Protein AF-A0A2V8YNK8-F1 (afdb_monomer)

Nearest PDB structures (foldseek):
  8vj2-assembly1_C  TM=4.172E-01  e=3.682E+00  Onchocerca volvulus
  3ecq-assembly1_A  TM=2.789E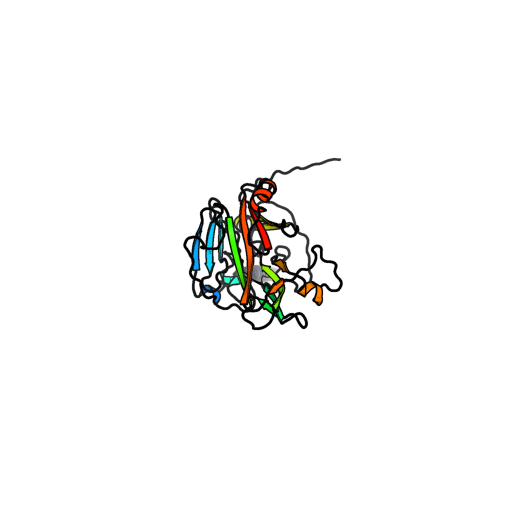-01  e=1.783E+00  Streptococcus pneumoniae R6

Mean predicted aligned error: 12.77 Å

Radius of gyration: 25.74 Å; Cα contacts (8 Å, |Δi|>4): 549; chains: 1; bounding box: 95×58×54 Å

Secondary structure (DSSP, 8-state):
--HHHHHHHHHHHHHHHHHHHHHHHHHHHHHHHHSPPPPPPPGGGTT-EEEEE-SSEEEEEETTT--EEEEEETTSTT--SS-GGGTTTT-STT---TT--EEEEEETTSS--EEEESSSS--PPPPPPPPTT-SSS---TTEEEEEEEEE--SSS-EEEEEEEEEE--S---TT--HHHHHHH-EEEEEE--GGG-EEEEEES-S--PPPP----S-----SPPBTTB---EEEEEE-HHHHHTTTTT---SSPP--EEE-TT-EEEEEEEEEEES-GGGHHHHHHHHHS--S-S-EEEEEEE-------------

Structure (mmCIF, N/CA/C/O backbone):
data_AF-A0A2V8YNK8-F1
#
_entry.id   AF-A0A2V8YNK8-F1
#
loop_
_atom_site.group_PDB
_atom_site.id
_atom_site.type_symbol
_atom_site.label_atom_id
_atom_site.label_alt_id
_atom_site.label_comp_id
_atom_site.label_asym_id
_atom_site.label_entity_id
_atom_site.label_seq_id
_atom_site.pdbx_PDB_ins_code
_atom_site.Cartn_x
_atom_site.Cartn_y
_atom_site.Cartn_z
_atom_site.occupancy
_atom_site.B_iso_or_equiv
_atom_site.auth_seq_id
_atom_site.auth_comp_id
_atom_site.auth_asym_id
_atom_site.auth_atom_id
_atom_site.pdbx_PDB_model_num
ATOM 1 N N . MET A 1 1 ? 73.386 31.115 -24.356 1.00 51.91 1 MET A N 1
ATOM 2 C CA . MET A 1 1 ? 71.945 31.376 -24.132 1.00 51.91 1 MET A CA 1
ATOM 3 C C . MET A 1 1 ? 71.096 30.155 -24.523 1.00 51.91 1 MET A C 1
ATOM 5 O O . MET A 1 1 ? 70.094 30.298 -25.204 1.00 51.91 1 MET A O 1
ATOM 9 N N . SER A 1 2 ? 71.493 28.940 -24.108 1.00 53.75 2 SER A N 1
ATOM 10 C CA . SER A 1 2 ? 70.904 27.687 -24.641 1.00 53.75 2 SER A CA 1
ATOM 11 C C . SER A 1 2 ? 70.595 26.634 -23.567 1.00 53.75 2 SER A C 1
ATOM 13 O O . SER A 1 2 ? 69.918 25.650 -23.844 1.00 53.75 2 SER A O 1
ATOM 15 N N . TYR A 1 3 ? 71.040 26.844 -22.322 1.00 46.75 3 TYR A N 1
ATOM 16 C CA . TYR A 1 3 ? 70.786 25.926 -21.205 1.00 46.75 3 TYR A CA 1
ATOM 17 C C . TYR A 1 3 ? 69.454 26.217 -20.493 1.00 46.75 3 TYR A C 1
ATOM 19 O O . TYR A 1 3 ? 68.764 25.298 -20.069 1.00 46.75 3 TYR A O 1
ATOM 27 N N . THR A 1 4 ? 69.043 27.487 -20.432 1.00 50.69 4 THR A N 1
ATOM 28 C CA . THR A 1 4 ? 67.848 27.956 -19.708 1.00 50.69 4 THR A CA 1
ATOM 29 C C . THR A 1 4 ? 66.522 27.626 -20.405 1.00 50.69 4 THR A C 1
ATOM 31 O O . THR A 1 4 ? 65.507 27.466 -19.728 1.00 50.69 4 THR A O 1
ATOM 34 N N . LEU A 1 5 ? 66.505 27.480 -21.739 1.00 49.25 5 LEU A N 1
ATOM 35 C CA . LEU A 1 5 ? 65.299 27.061 -22.470 1.00 49.25 5 LEU A CA 1
ATOM 36 C C . LEU A 1 5 ? 64.975 25.576 -22.239 1.00 49.25 5 LEU A C 1
ATOM 38 O O . LEU A 1 5 ? 63.817 25.231 -22.027 1.00 49.25 5 LEU A O 1
ATOM 42 N N . ARG A 1 6 ? 65.990 24.701 -22.213 1.00 50.06 6 ARG A N 1
ATOM 43 C CA . ARG A 1 6 ? 65.807 23.239 -22.141 1.00 50.06 6 ARG A CA 1
ATOM 44 C C . ARG A 1 6 ? 65.243 22.772 -20.794 1.00 50.06 6 ARG A C 1
ATOM 46 O O . ARG A 1 6 ? 64.501 21.793 -20.742 1.00 50.06 6 ARG A O 1
ATOM 53 N N . THR A 1 7 ? 65.558 23.478 -19.709 1.00 51.22 7 THR A N 1
ATOM 54 C CA . THR A 1 7 ? 64.998 23.223 -18.373 1.00 51.22 7 THR A CA 1
ATOM 55 C C . THR A 1 7 ? 63.543 23.670 -18.281 1.00 51.22 7 THR A C 1
ATOM 57 O O . THR A 1 7 ? 62.716 22.909 -17.788 1.00 51.22 7 THR A O 1
ATOM 60 N N . ARG A 1 8 ? 63.189 24.846 -18.822 1.00 52.44 8 ARG A N 1
ATOM 61 C CA . ARG A 1 8 ? 61.797 25.333 -18.834 1.00 52.44 8 ARG A CA 1
ATOM 62 C C . ARG A 1 8 ? 60.862 24.399 -19.605 1.00 52.44 8 ARG A C 1
ATOM 64 O O . ARG A 1 8 ? 59.784 24.097 -19.107 1.00 52.44 8 ARG A O 1
ATOM 71 N N . THR A 1 9 ? 61.287 23.860 -20.749 1.00 53.78 9 THR A N 1
ATOM 72 C CA . THR A 1 9 ? 60.478 22.897 -21.520 1.00 53.78 9 THR A CA 1
ATOM 73 C C . THR A 1 9 ? 60.240 21.588 -20.759 1.00 53.78 9 THR A C 1
ATOM 75 O O . THR A 1 9 ? 59.153 21.024 -20.840 1.00 53.78 9 THR A O 1
ATOM 78 N N . ARG A 1 10 ? 61.218 21.120 -19.968 1.00 56.00 10 ARG A N 1
ATOM 79 C CA . ARG A 1 10 ? 61.077 19.914 -19.130 1.00 56.00 10 ARG A CA 1
ATOM 80 C C . ARG A 1 10 ? 60.106 20.115 -17.967 1.00 56.00 10 ARG A C 1
ATOM 82 O O . ARG A 1 10 ? 59.300 19.227 -17.712 1.00 56.00 10 ARG A O 1
ATOM 89 N N . TYR A 1 11 ? 60.136 21.273 -17.306 1.00 55.16 11 TYR A N 1
ATOM 90 C CA . TYR A 1 11 ? 59.188 21.588 -16.231 1.00 55.16 11 TYR A CA 1
ATOM 91 C C . TYR A 1 11 ? 57.762 21.798 -16.751 1.00 55.16 11 TYR A C 1
ATOM 93 O O . TYR A 1 11 ? 56.818 21.343 -16.114 1.00 55.16 11 TYR A O 1
ATOM 101 N N . VAL A 1 12 ? 57.597 22.407 -17.931 1.00 61.28 12 VAL A N 1
ATOM 102 C CA . VAL A 1 12 ? 56.282 22.538 -18.581 1.00 61.28 12 VAL A CA 1
ATOM 103 C C . VAL A 1 12 ? 55.742 21.170 -19.012 1.00 61.28 12 VAL A C 1
ATOM 105 O O . VAL A 1 12 ? 54.582 20.872 -18.752 1.00 61.28 12 VAL A O 1
ATOM 108 N N . ALA A 1 13 ? 56.575 20.297 -19.591 1.00 60.22 13 ALA A N 1
ATOM 109 C CA . ALA A 1 13 ? 56.160 18.941 -19.957 1.00 60.22 13 ALA A CA 1
ATOM 110 C C . ALA A 1 13 ? 55.768 18.094 -18.730 1.00 60.22 13 ALA A C 1
ATOM 112 O O . ALA A 1 13 ? 54.737 17.426 -18.753 1.00 60.22 13 ALA A O 1
ATOM 113 N N . LEU A 1 14 ? 56.535 18.166 -17.636 1.00 59.16 14 LEU A N 1
ATOM 114 C CA . LEU A 1 14 ? 56.205 17.496 -16.371 1.00 59.16 14 LEU A CA 1
ATOM 115 C C . LEU A 1 14 ? 54.917 18.045 -15.738 1.00 59.16 14 LEU A C 1
ATOM 117 O O . LEU A 1 14 ? 54.111 17.262 -15.242 1.00 59.16 14 LEU A O 1
ATOM 121 N N . ALA A 1 15 ? 54.689 19.360 -15.798 1.00 60.94 15 ALA A N 1
ATOM 122 C CA . ALA A 1 15 ? 53.461 19.977 -15.300 1.00 60.94 15 ALA A CA 1
ATOM 123 C C . ALA A 1 15 ? 52.226 19.551 -16.114 1.00 60.94 15 ALA A C 1
ATOM 125 O O . ALA A 1 15 ? 51.195 19.225 -15.533 1.00 60.94 15 ALA A O 1
ATOM 126 N N . VAL A 1 16 ? 52.330 19.481 -17.446 1.00 61.50 16 VAL A N 1
ATOM 127 C CA . VAL A 1 16 ? 51.232 19.022 -18.318 1.00 61.50 16 VAL A CA 1
ATOM 128 C C . VAL A 1 16 ? 50.908 17.545 -18.076 1.00 61.50 16 VAL A C 1
ATOM 130 O O . VAL A 1 16 ? 49.738 17.187 -17.962 1.00 61.50 16 VAL A O 1
ATOM 133 N N . VAL A 1 17 ? 51.924 16.690 -17.922 1.00 61.56 17 VAL A N 1
A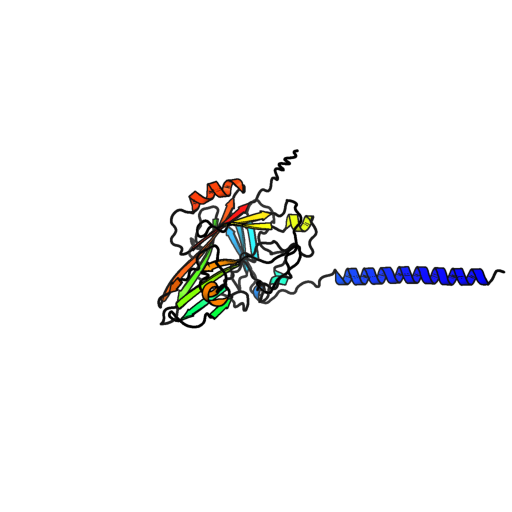TOM 134 C CA . VAL A 1 17 ? 51.726 15.268 -17.593 1.00 61.56 17 VAL A CA 1
ATOM 135 C C . VAL A 1 17 ? 51.084 15.109 -16.209 1.00 61.56 17 VAL A C 1
ATOM 137 O O . VAL A 1 17 ? 50.132 14.345 -16.072 1.00 61.56 17 VAL A O 1
ATOM 140 N N . ALA A 1 18 ? 51.519 15.869 -15.200 1.00 61.06 18 ALA A N 1
ATOM 141 C CA . ALA A 1 18 ? 50.923 15.831 -13.863 1.00 61.06 18 ALA A CA 1
ATOM 142 C C . ALA A 1 18 ? 49.448 16.280 -13.851 1.00 61.06 18 ALA A C 1
ATOM 144 O O . ALA A 1 18 ? 48.626 15.658 -13.180 1.00 61.06 18 ALA A O 1
ATOM 145 N N . VAL A 1 19 ? 49.086 17.307 -14.631 1.00 64.81 19 VAL A N 1
ATOM 146 C CA . VAL A 1 19 ? 47.689 17.754 -14.784 1.00 64.81 19 VAL A CA 1
ATOM 147 C C . VAL A 1 19 ? 46.842 16.698 -15.504 1.00 64.81 19 VAL A C 1
ATOM 149 O O . VAL A 1 19 ? 45.724 16.416 -15.073 1.00 64.81 19 VAL A O 1
ATOM 152 N N . LEU A 1 20 ? 47.375 16.056 -16.549 1.00 59.12 20 LEU A N 1
ATOM 153 C CA . LEU A 1 20 ? 46.676 14.985 -17.266 1.00 59.12 20 LEU A CA 1
ATOM 154 C C . LEU A 1 20 ? 46.435 13.761 -16.368 1.00 59.12 20 LEU A C 1
ATOM 156 O O . LEU A 1 20 ? 45.299 13.297 -16.279 1.00 59.12 20 LEU A O 1
ATOM 160 N N . PHE A 1 21 ? 47.438 13.290 -15.621 1.00 57.94 21 PHE A N 1
ATOM 161 C CA . PHE A 1 21 ? 47.263 12.181 -14.671 1.00 57.94 21 PHE A CA 1
ATOM 162 C C . PHE A 1 21 ? 46.349 12.544 -13.492 1.00 57.94 21 PHE A C 1
ATOM 164 O O . PHE A 1 21 ? 45.519 11.726 -13.092 1.00 57.94 21 PHE A O 1
ATOM 171 N N . GLY A 1 22 ? 46.436 13.776 -12.978 1.00 57.94 22 GLY A N 1
ATOM 172 C CA . GLY A 1 22 ? 45.526 14.280 -11.948 1.00 57.94 22 GLY A CA 1
ATOM 173 C C . GLY A 1 22 ? 44.072 14.305 -12.422 1.00 57.94 22 GLY A C 1
ATOM 174 O O . GLY A 1 22 ? 43.178 13.883 -11.692 1.00 57.94 22 GLY A O 1
ATOM 175 N N . SER A 1 23 ? 43.830 14.707 -13.674 1.00 62.16 23 SER A N 1
ATOM 176 C CA . SER A 1 23 ? 42.485 14.720 -14.258 1.00 62.16 23 SER A CA 1
ATOM 177 C C . SER A 1 23 ? 41.904 13.313 -14.437 1.00 62.16 23 SER A C 1
ATOM 179 O O . SER A 1 23 ? 40.744 13.095 -14.100 1.00 62.16 23 SER A O 1
ATOM 181 N N . VAL A 1 24 ? 42.706 12.331 -14.870 1.00 68.00 24 VAL A N 1
ATOM 182 C CA . VAL A 1 24 ? 42.271 10.929 -15.001 1.00 68.00 24 VAL A CA 1
ATOM 183 C C . VAL A 1 24 ? 41.972 10.313 -13.634 1.00 68.00 24 VAL A C 1
ATOM 185 O O . VAL A 1 24 ? 40.978 9.607 -13.493 1.00 68.00 24 VAL A O 1
ATOM 188 N N . ALA A 1 25 ? 42.776 10.613 -12.611 1.00 66.44 25 ALA A N 1
ATOM 189 C CA . ALA A 1 25 ? 42.527 10.146 -11.249 1.00 66.44 25 ALA A CA 1
ATOM 190 C C . ALA A 1 25 ? 41.234 10.738 -10.666 1.00 66.44 25 ALA A C 1
ATOM 192 O O . ALA A 1 25 ? 40.457 10.009 -10.056 1.00 66.44 25 ALA A O 1
ATOM 193 N N . ILE A 1 26 ? 40.961 12.026 -10.906 1.00 65.00 26 ILE A N 1
ATOM 194 C CA . ILE A 1 26 ? 39.710 12.682 -10.496 1.00 65.00 26 ILE A CA 1
ATOM 195 C C . ILE A 1 26 ? 38.514 12.090 -11.250 1.00 65.00 26 ILE A C 1
ATOM 197 O O . ILE A 1 26 ? 37.502 11.775 -10.628 1.00 65.00 26 ILE A O 1
ATOM 201 N N . TRP A 1 27 ? 38.631 11.861 -12.562 1.00 61.38 27 TRP A N 1
ATOM 202 C CA . TRP A 1 27 ? 37.592 11.192 -13.349 1.00 61.38 27 TRP A CA 1
ATOM 203 C C . TRP A 1 27 ? 37.339 9.758 -12.886 1.00 61.38 27 TRP A C 1
ATOM 205 O O . TRP A 1 27 ? 36.184 9.362 -12.772 1.00 61.38 27 TRP A O 1
ATOM 215 N N . ALA A 1 28 ? 38.382 8.994 -12.563 1.00 57.78 28 ALA A N 1
ATOM 216 C CA . ALA A 1 28 ? 38.249 7.645 -12.024 1.00 57.78 28 ALA A CA 1
ATOM 217 C C . ALA A 1 28 ? 37.614 7.650 -10.624 1.00 57.78 28 ALA A C 1
ATOM 219 O O . ALA A 1 28 ? 36.777 6.800 -10.335 1.00 57.78 28 ALA A O 1
ATOM 220 N N . LEU A 1 29 ? 37.951 8.625 -9.771 1.00 60.31 29 LEU A N 1
ATOM 221 C CA . LEU A 1 29 ? 37.351 8.781 -8.444 1.00 60.31 29 LEU A CA 1
ATOM 222 C C . LEU A 1 29 ? 35.866 9.170 -8.537 1.00 60.31 29 LEU A C 1
ATOM 224 O O . LEU A 1 29 ? 35.041 8.595 -7.833 1.00 60.31 29 LEU A O 1
ATOM 228 N N . LEU A 1 30 ? 35.515 10.086 -9.447 1.00 59.25 30 LEU A N 1
ATOM 229 C CA . LEU A 1 30 ? 34.133 10.493 -9.729 1.00 59.25 30 LEU A CA 1
ATOM 230 C C . LEU A 1 30 ? 33.323 9.369 -10.391 1.00 59.25 30 LEU A C 1
ATOM 232 O O . LEU A 1 30 ? 32.154 9.176 -10.065 1.00 59.25 30 LEU A O 1
ATOM 236 N N . ALA A 1 31 ? 33.934 8.599 -11.294 1.00 56.91 31 ALA A N 1
ATOM 237 C CA . ALA A 1 31 ? 33.312 7.429 -11.910 1.00 56.91 31 ALA A CA 1
ATOM 238 C C . ALA A 1 31 ? 33.066 6.321 -10.878 1.00 56.91 31 ALA A C 1
ATOM 240 O O . ALA A 1 31 ? 32.003 5.706 -10.882 1.00 56.91 31 ALA A O 1
ATOM 241 N N . ARG A 1 32 ? 34.003 6.120 -9.944 1.00 51.94 32 ARG A N 1
ATOM 242 C CA . ARG A 1 32 ? 33.862 5.168 -8.837 1.00 51.94 32 ARG A CA 1
ATOM 243 C C . ARG A 1 32 ? 32.848 5.640 -7.790 1.00 51.94 32 ARG A C 1
ATOM 245 O O . ARG A 1 32 ? 32.106 4.815 -7.283 1.00 51.94 32 ARG A O 1
ATOM 252 N N . GLN A 1 33 ? 32.738 6.949 -7.535 1.00 48.66 33 GLN A N 1
ATOM 253 C CA . GLN A 1 33 ? 31.647 7.531 -6.733 1.00 48.66 33 GLN A CA 1
ATOM 254 C C . GLN A 1 33 ? 30.274 7.400 -7.409 1.00 48.66 33 GLN A C 1
ATOM 256 O O . GLN A 1 33 ? 29.268 7.279 -6.718 1.00 48.66 33 GLN A O 1
ATOM 261 N N . ARG A 1 34 ? 30.214 7.407 -8.748 1.00 51.78 34 ARG A N 1
ATOM 262 C CA . ARG A 1 34 ? 28.983 7.125 -9.508 1.00 51.78 34 ARG A CA 1
ATOM 263 C C . ARG A 1 34 ? 28.619 5.646 -9.551 1.00 51.78 34 ARG A C 1
ATOM 265 O O . ARG A 1 34 ? 27.476 5.321 -9.864 1.00 51.78 34 ARG A O 1
ATOM 272 N N . GLN A 1 35 ? 29.556 4.753 -9.252 1.00 49.34 35 GLN A N 1
ATOM 273 C CA . GLN A 1 35 ? 29.287 3.327 -9.162 1.00 49.34 35 GLN A CA 1
ATOM 274 C C . GLN A 1 35 ? 28.635 3.049 -7.804 1.00 49.34 35 GLN A C 1
ATOM 276 O O . GLN A 1 35 ? 29.293 2.673 -6.838 1.00 49.34 35 GLN A O 1
ATOM 281 N N . LYS A 1 36 ? 27.326 3.314 -7.722 1.00 58.41 36 LYS A N 1
ATOM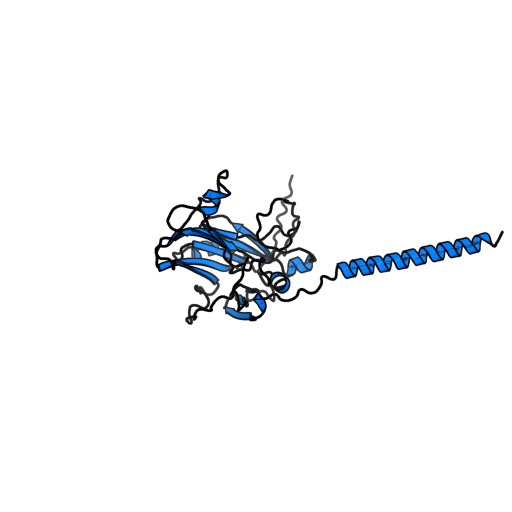 282 C CA . LYS A 1 36 ? 26.494 2.962 -6.569 1.00 58.41 36 LYS A CA 1
ATOM 283 C C . LYS A 1 36 ? 26.735 1.483 -6.261 1.00 58.41 36 LYS A C 1
ATOM 285 O O . LYS A 1 36 ? 26.552 0.645 -7.144 1.00 58.41 36 LYS A O 1
ATOM 290 N N . GLU A 1 37 ? 27.211 1.178 -5.053 1.00 63.47 37 GLU A N 1
ATOM 291 C CA . GLU A 1 37 ? 27.377 -0.209 -4.618 1.00 63.47 37 GLU A CA 1
ATOM 292 C C . GLU A 1 37 ? 26.059 -0.953 -4.840 1.00 63.47 37 GLU A C 1
ATOM 294 O O . GLU A 1 37 ? 24.983 -0.431 -4.530 1.00 63.47 37 GLU A O 1
ATOM 299 N N . ALA A 1 38 ? 26.145 -2.146 -5.433 1.00 73.38 38 ALA A N 1
ATOM 300 C CA . ALA A 1 38 ? 24.968 -2.956 -5.694 1.00 73.38 38 ALA A CA 1
ATOM 301 C C . ALA A 1 38 ? 24.252 -3.217 -4.366 1.00 73.38 38 ALA A C 1
ATOM 303 O O . ALA A 1 38 ? 24.860 -3.690 -3.404 1.00 73.38 38 ALA A O 1
ATOM 304 N N . ALA A 1 39 ? 22.968 -2.873 -4.306 1.00 81.00 39 ALA A N 1
ATOM 305 C CA . ALA A 1 39 ? 22.197 -3.046 -3.092 1.00 81.00 39 ALA A CA 1
ATOM 306 C C . ALA A 1 39 ? 22.099 -4.534 -2.729 1.00 81.00 39 ALA A C 1
ATOM 308 O O . ALA A 1 39 ? 21.869 -5.388 -3.586 1.00 81.00 39 ALA A O 1
ATOM 309 N N . THR A 1 40 ? 22.250 -4.845 -1.444 1.00 87.19 40 THR A N 1
ATOM 310 C CA . THR A 1 40 ? 22.021 -6.198 -0.931 1.00 87.19 40 THR A CA 1
ATOM 311 C C . THR A 1 40 ? 20.531 -6.395 -0.647 1.00 87.19 40 THR A C 1
ATOM 313 O O . THR A 1 40 ? 19.932 -5.523 -0.006 1.00 87.19 40 THR A O 1
ATOM 316 N N . PRO A 1 41 ? 19.931 -7.530 -1.057 1.00 92.19 41 PRO A N 1
ATOM 317 C CA . PRO A 1 41 ? 18.573 -7.887 -0.667 1.00 92.19 41 PRO A CA 1
ATOM 318 C C . PRO A 1 41 ? 18.409 -7.895 0.852 1.00 92.19 41 PRO A C 1
ATOM 320 O O . PRO A 1 41 ? 19.202 -8.481 1.584 1.00 92.19 41 PRO A O 1
ATOM 323 N N . GLY A 1 42 ? 17.374 -7.214 1.315 1.00 90.75 42 GLY A N 1
ATOM 324 C CA . GLY A 1 42 ? 16.951 -7.151 2.700 1.00 90.75 42 GLY A CA 1
ATOM 325 C C . GLY A 1 42 ? 15.994 -8.287 3.068 1.00 90.75 42 GLY A C 1
ATOM 326 O O . GLY A 1 42 ? 15.538 -9.046 2.204 1.00 90.75 42 GLY A O 1
ATOM 327 N N . PRO A 1 43 ? 15.649 -8.387 4.362 1.00 90.12 43 PRO A N 1
ATOM 328 C CA . PRO A 1 43 ? 15.015 -9.569 4.941 1.00 90.12 43 PRO A CA 1
ATOM 329 C C . PRO A 1 43 ? 13.634 -9.877 4.356 1.00 90.12 43 PRO A C 1
ATOM 331 O O . PRO A 1 43 ? 13.216 -11.032 4.314 1.00 90.12 43 PRO A O 1
ATOM 334 N N . MET A 1 44 ? 12.909 -8.874 3.843 1.00 91.12 44 MET A N 1
ATOM 335 C CA . MET A 1 44 ? 11.582 -9.130 3.277 1.00 91.12 44 MET A CA 1
ATOM 336 C C . MET A 1 44 ? 11.630 -10.033 2.035 1.00 91.12 44 MET A C 1
ATOM 338 O O . MET A 1 44 ? 10.647 -10.712 1.747 1.00 91.12 44 MET A O 1
ATOM 342 N N . LEU A 1 45 ? 12.759 -10.088 1.321 1.00 94.75 45 LEU A N 1
ATOM 343 C CA . LEU A 1 45 ? 12.900 -10.880 0.097 1.00 94.75 45 LEU A CA 1
ATOM 344 C C . LEU A 1 45 ? 13.353 -12.328 0.346 1.00 94.75 45 LEU A C 1
ATOM 346 O O . LEU A 1 45 ? 13.329 -13.126 -0.587 1.00 94.75 45 LEU A O 1
ATOM 350 N N . GLU A 1 46 ? 13.712 -12.698 1.580 1.00 93.06 46 GLU A N 1
ATOM 351 C CA . GLU A 1 46 ? 14.247 -14.031 1.924 1.00 93.06 46 GLU A CA 1
ATOM 352 C C . GLU A 1 46 ? 13.291 -15.177 1.576 1.00 93.06 46 GLU A C 1
ATOM 354 O O . GLU A 1 46 ? 13.716 -16.255 1.171 1.00 93.06 46 GLU A O 1
ATOM 359 N N . GLN A 1 47 ? 11.984 -14.937 1.700 1.00 91.94 47 GLN A N 1
ATOM 360 C CA . GLN A 1 47 ? 10.958 -15.934 1.389 1.00 91.94 47 GLN A CA 1
ATOM 361 C C . GLN A 1 47 ? 10.597 -15.975 -0.103 1.00 91.94 47 GLN A C 1
ATOM 363 O O . GLN A 1 47 ? 9.739 -16.759 -0.498 1.00 91.94 47 GLN A O 1
ATOM 368 N N . GLY A 1 48 ? 11.221 -15.140 -0.938 1.00 94.44 48 GLY A N 1
ATOM 369 C CA . GLY A 1 48 ? 10.958 -15.058 -2.370 1.00 94.44 48 GLY A CA 1
ATOM 370 C C . GLY A 1 48 ? 9.590 -14.463 -2.718 1.00 94.44 48 GLY A C 1
ATOM 371 O O . GLY A 1 48 ? 9.005 -13.672 -1.970 1.00 94.44 48 GLY A O 1
ATOM 372 N N . TYR A 1 49 ? 9.081 -14.848 -3.889 1.00 95.06 49 TYR A N 1
ATOM 373 C CA . TYR A 1 49 ? 7.928 -14.212 -4.523 1.00 95.06 49 TYR A CA 1
ATOM 374 C C . TYR A 1 49 ? 6.777 -15.178 -4.796 1.00 95.06 49 TYR A C 1
ATOM 376 O O . TYR A 1 49 ? 6.965 -16.388 -4.961 1.00 95.06 49 TYR A O 1
ATOM 384 N N . LEU A 1 50 ? 5.573 -14.619 -4.849 1.00 89.75 50 LEU A N 1
ATOM 385 C CA . LEU A 1 50 ? 4.367 -15.257 -5.352 1.00 89.75 50 LEU A CA 1
ATOM 386 C C . LEU A 1 50 ? 3.915 -14.495 -6.598 1.00 89.75 50 LEU A C 1
ATOM 388 O O . LEU A 1 50 ? 3.516 -13.336 -6.499 1.00 89.75 50 LEU A O 1
ATOM 392 N N . ASP A 1 51 ? 3.975 -15.159 -7.747 1.00 92.00 51 ASP A N 1
ATOM 393 C CA . ASP A 1 51 ? 3.482 -14.622 -9.011 1.00 92.00 51 ASP A CA 1
ATOM 394 C C . ASP A 1 51 ? 2.019 -15.040 -9.208 1.00 92.00 51 ASP A C 1
ATOM 396 O O . ASP A 1 51 ? 1.650 -16.198 -8.999 1.00 92.00 51 ASP A O 1
ATOM 400 N N . LEU A 1 52 ? 1.184 -14.070 -9.568 1.00 86.38 52 LEU A N 1
ATOM 401 C CA . LEU A 1 52 ? -0.249 -14.206 -9.783 1.00 86.38 52 LEU A CA 1
ATOM 402 C C . LEU A 1 52 ? -0.610 -13.580 -11.126 1.00 86.38 52 LEU A C 1
ATOM 404 O O . LEU A 1 52 ? -0.206 -12.460 -11.436 1.00 86.38 52 LEU A O 1
ATOM 408 N N . ASP A 1 53 ? -1.428 -14.280 -11.900 1.00 86.19 53 ASP A N 1
ATOM 409 C CA . ASP A 1 53 ? -1.923 -13.790 -13.178 1.00 86.19 53 ASP A CA 1
ATOM 410 C C . ASP A 1 53 ? -3.420 -13.510 -13.115 1.00 86.19 53 ASP A C 1
ATOM 412 O O . ASP A 1 53 ? -4.221 -14.299 -12.613 1.00 86.19 53 ASP A O 1
ATOM 416 N N . THR A 1 54 ? -3.799 -12.370 -13.677 1.00 81.44 54 THR A N 1
ATOM 417 C CA . THR A 1 54 ? -5.187 -11.971 -13.895 1.00 81.44 54 THR A CA 1
ATOM 418 C C . THR A 1 54 ? -5.370 -11.587 -15.367 1.00 81.44 54 THR A C 1
ATOM 420 O O . THR A 1 54 ? -4.381 -11.339 -16.067 1.00 81.44 54 THR A O 1
ATOM 423 N N . PRO A 1 55 ? -6.615 -11.478 -15.866 1.00 83.38 55 PRO A N 1
ATOM 424 C CA . PRO A 1 55 ? -6.848 -11.018 -17.234 1.00 83.38 55 PRO A CA 1
ATOM 425 C C . PRO A 1 55 ? -6.270 -9.625 -17.532 1.00 83.38 55 PRO A C 1
ATOM 427 O O . PRO A 1 55 ? -5.912 -9.357 -18.673 1.00 83.38 55 PRO A O 1
ATOM 430 N N . ALA A 1 56 ? -6.171 -8.751 -16.522 1.00 80.00 56 ALA A N 1
ATOM 431 C CA . ALA A 1 56 ? -5.713 -7.368 -16.678 1.00 80.00 56 ALA A CA 1
ATOM 432 C C . ALA A 1 56 ? -4.260 -7.136 -16.230 1.00 80.00 56 ALA A C 1
ATOM 434 O O . ALA A 1 56 ? -3.604 -6.237 -16.746 1.00 80.00 56 ALA A O 1
ATOM 435 N N . PHE A 1 57 ? -3.728 -7.946 -15.312 1.00 85.69 57 PHE A N 1
ATOM 436 C CA . PHE A 1 57 ? -2.414 -7.733 -14.695 1.00 85.69 57 PHE A CA 1
ATOM 437 C C . PHE A 1 57 ? -1.626 -9.032 -14.513 1.00 85.69 57 PHE A C 1
ATOM 439 O O . PHE A 1 57 ? -2.204 -10.050 -14.131 1.00 85.69 57 PHE A O 1
ATOM 446 N N . SER A 1 58 ? -0.308 -8.963 -14.696 1.00 90.75 58 SER A N 1
ATOM 447 C CA . SER A 1 58 ? 0.648 -9.847 -14.021 1.00 90.75 58 SER A CA 1
ATOM 448 C C . SER A 1 58 ? 1.063 -9.183 -12.703 1.00 90.75 58 SER A C 1
ATOM 450 O O . SER A 1 58 ? 1.584 -8.064 -12.707 1.00 90.75 58 SER A O 1
ATOM 452 N N . LEU A 1 59 ? 0.833 -9.854 -11.579 1.00 91.69 59 LEU A N 1
ATOM 453 C CA . LEU A 1 59 ? 1.097 -9.357 -10.231 1.00 91.69 59 LEU A CA 1
ATOM 454 C C . LEU A 1 59 ? 2.183 -10.207 -9.568 1.00 91.69 59 LEU A C 1
ATOM 456 O O . LEU A 1 59 ? 2.086 -11.429 -9.548 1.00 91.69 59 LEU A O 1
ATOM 460 N N . ARG A 1 60 ? 3.183 -9.565 -8.965 1.00 94.50 60 ARG A N 1
ATOM 461 C CA . ARG A 1 60 ? 4.170 -10.226 -8.103 1.00 94.50 60 ARG A CA 1
ATOM 462 C C . ARG A 1 60 ? 4.023 -9.719 -6.684 1.00 94.50 60 ARG A C 1
ATOM 464 O O . ARG A 1 60 ? 4.093 -8.514 -6.451 1.00 94.50 60 ARG A O 1
ATOM 471 N N . LEU A 1 61 ? 3.881 -10.636 -5.738 1.00 93.44 61 LEU A N 1
ATOM 472 C CA . LEU A 1 61 ? 3.858 -10.345 -4.310 1.00 93.44 61 LEU A CA 1
ATOM 473 C C . LEU A 1 61 ? 5.138 -10.845 -3.645 1.00 93.44 61 LEU A C 1
ATOM 475 O O . LEU A 1 61 ? 5.645 -11.919 -3.971 1.00 93.44 61 LEU A O 1
ATOM 479 N N . VAL A 1 62 ? 5.636 -10.096 -2.669 1.00 93.88 62 VAL A N 1
ATOM 480 C CA . VAL A 1 62 ? 6.653 -10.594 -1.737 1.00 93.88 62 VAL A CA 1
ATOM 481 C C . VAL A 1 62 ? 5.981 -11.581 -0.787 1.00 93.88 62 VAL A C 1
ATOM 483 O O . VAL A 1 62 ? 5.004 -11.225 -0.133 1.00 93.88 62 VAL A O 1
ATOM 486 N N . ARG A 1 63 ? 6.471 -12.825 -0.691 1.00 91.00 63 ARG A N 1
ATOM 487 C CA . ARG A 1 63 ? 5.799 -13.865 0.116 1.00 91.00 63 ARG A CA 1
ATOM 488 C C . ARG A 1 63 ? 5.715 -13.510 1.593 1.00 91.00 63 ARG A C 1
ATOM 490 O O . ARG A 1 63 ? 4.688 -13.778 2.208 1.00 91.00 63 ARG A O 1
ATOM 497 N N . SER A 1 64 ? 6.766 -12.892 2.130 1.00 89.19 64 SER A N 1
ATOM 498 C CA . SER A 1 64 ? 6.836 -12.557 3.550 1.00 89.19 64 SER A CA 1
ATOM 499 C C . SER A 1 64 ? 5.803 -11.506 3.947 1.00 89.19 64 SER A C 1
ATOM 501 O O . SER A 1 64 ? 5.154 -11.673 4.964 1.00 89.19 64 SER A O 1
ATOM 503 N N . SER A 1 65 ? 5.602 -10.447 3.163 1.00 88.81 65 SER A N 1
ATOM 504 C CA . SER A 1 65 ? 4.735 -9.318 3.530 1.00 88.81 65 SER A CA 1
ATOM 505 C C . SER A 1 65 ? 3.403 -9.281 2.783 1.00 88.81 65 SER A C 1
ATOM 507 O O . SER A 1 65 ? 2.534 -8.497 3.148 1.00 88.81 65 SER A O 1
ATOM 509 N N . GLN A 1 66 ? 3.247 -10.081 1.723 1.00 90.00 66 GLN A N 1
ATOM 510 C CA . GLN A 1 66 ? 2.161 -9.980 0.737 1.00 90.00 66 GLN A CA 1
ATOM 511 C C . GLN A 1 66 ? 1.993 -8.576 0.127 1.00 90.00 66 GLN A C 1
ATOM 513 O O . GLN A 1 66 ? 0.938 -8.246 -0.409 1.00 90.00 66 GLN A O 1
ATOM 518 N N . THR A 1 67 ? 3.049 -7.760 0.152 1.00 93.19 67 THR A N 1
ATOM 519 C CA . THR A 1 67 ? 3.087 -6.467 -0.539 1.00 93.19 67 THR A CA 1
ATOM 520 C C . THR A 1 67 ? 3.468 -6.654 -2.003 1.00 93.19 67 THR A C 1
ATOM 522 O O . THR A 1 67 ? 4.164 -7.607 -2.368 1.00 93.19 67 THR A O 1
ATOM 525 N N . VAL A 1 68 ? 3.028 -5.730 -2.850 1.00 94.62 68 VAL A N 1
ATOM 526 C CA . VAL A 1 68 ? 3.254 -5.779 -4.293 1.00 94.62 68 VAL A CA 1
ATOM 527 C C . VAL A 1 68 ? 4.704 -5.424 -4.619 1.00 94.62 68 VAL A C 1
ATOM 529 O O . VAL A 1 68 ? 5.162 -4.325 -4.325 1.00 94.62 68 VAL A O 1
ATOM 532 N N . ALA A 1 69 ? 5.405 -6.367 -5.245 1.00 95.06 69 ALA A N 1
ATOM 533 C CA . ALA A 1 69 ? 6.754 -6.208 -5.785 1.00 95.06 69 ALA A CA 1
ATOM 534 C C . ALA A 1 69 ? 6.765 -5.851 -7.279 1.00 95.06 69 ALA A C 1
ATOM 536 O O . ALA A 1 69 ? 7.745 -5.280 -7.745 1.00 95.06 69 ALA A O 1
ATOM 537 N N . ALA A 1 70 ? 5.715 -6.224 -8.021 1.00 95.19 70 ALA A N 1
ATOM 538 C CA . ALA A 1 70 ? 5.504 -5.810 -9.406 1.00 95.19 70 ALA A CA 1
ATOM 539 C C . ALA A 1 70 ? 4.009 -5.768 -9.734 1.00 95.19 70 ALA A C 1
ATOM 541 O O . ALA A 1 70 ? 3.279 -6.705 -9.398 1.00 95.19 70 ALA A O 1
ATOM 542 N N . LEU A 1 71 ? 3.567 -4.728 -10.439 1.00 91.56 71 LEU A N 1
ATOM 543 C CA . LEU A 1 71 ? 2.211 -4.605 -10.975 1.00 91.56 71 LEU A CA 1
ATOM 544 C C . LEU A 1 71 ? 2.293 -4.259 -12.461 1.00 91.56 71 LEU A C 1
ATOM 546 O O . LEU A 1 71 ? 2.383 -3.090 -12.840 1.00 91.56 71 LEU A O 1
ATOM 550 N N . LYS A 1 72 ? 2.254 -5.287 -13.310 1.00 90.12 72 LYS A N 1
ATOM 551 C CA . LYS A 1 72 ? 2.404 -5.134 -14.759 1.00 90.12 72 LYS A CA 1
ATOM 552 C C . LYS A 1 72 ? 1.056 -5.289 -15.461 1.00 90.12 72 LYS A C 1
ATOM 554 O O . LYS A 1 72 ? 0.470 -6.370 -15.393 1.00 90.12 72 LYS A O 1
ATOM 559 N N . PRO A 1 73 ? 0.536 -4.261 -16.143 1.00 85.75 73 PRO A N 1
ATOM 560 C CA . PRO A 1 73 ? -0.686 -4.393 -16.929 1.00 85.75 73 PRO A CA 1
ATOM 561 C C . PRO A 1 73 ? -0.450 -5.250 -18.184 1.00 85.75 73 PRO A C 1
ATOM 563 O O . PRO A 1 73 ? 0.586 -5.153 -18.848 1.00 85.75 73 PRO A O 1
ATOM 566 N N . LYS A 1 74 ? -1.424 -6.092 -18.539 1.00 83.81 74 LYS A N 1
ATOM 567 C CA . LYS A 1 74 ? -1.379 -6.903 -19.763 1.00 83.81 74 LYS A CA 1
ATOM 568 C C . LYS A 1 74 ? -1.445 -5.994 -20.993 1.00 83.81 74 LYS A C 1
ATOM 570 O O . LYS A 1 74 ? -2.195 -5.029 -21.016 1.00 83.81 74 LYS A O 1
ATOM 575 N N . GLY A 1 75 ? -0.661 -6.312 -22.025 1.00 79.38 75 GLY A N 1
ATOM 576 C CA . GLY A 1 75 ? -0.618 -5.545 -23.280 1.00 79.38 75 GLY A CA 1
ATOM 577 C C . GLY A 1 75 ? 0.295 -4.314 -23.258 1.00 79.38 75 GLY A C 1
ATOM 578 O O . GLY A 1 75 ? 0.355 -3.581 -24.239 1.00 79.38 75 GLY A O 1
ATOM 579 N N . ALA A 1 76 ? 1.027 -4.088 -22.166 1.00 77.81 76 ALA A N 1
ATOM 580 C CA . ALA A 1 76 ? 1.833 -2.886 -21.969 1.00 77.81 76 ALA A CA 1
ATOM 581 C C . ALA A 1 76 ? 3.353 -3.146 -22.003 1.00 77.81 76 ALA A C 1
ATOM 583 O O . ALA A 1 76 ? 4.135 -2.301 -21.560 1.00 77.81 76 ALA A O 1
ATOM 584 N N . GLY A 1 77 ? 3.774 -4.300 -22.527 1.00 83.25 77 GLY A N 1
ATOM 585 C CA . GLY A 1 77 ? 5.167 -4.744 -22.489 1.00 83.25 77 GLY A CA 1
ATOM 586 C C . GLY A 1 77 ? 5.638 -5.009 -21.057 1.00 83.25 77 GLY A C 1
ATOM 587 O O . GLY A 1 77 ? 4.878 -5.515 -20.235 1.00 83.25 77 GLY A O 1
ATOM 588 N N . ASP A 1 78 ? 6.882 -4.636 -20.758 1.00 85.38 78 ASP A N 1
ATOM 589 C CA . ASP A 1 78 ? 7.523 -4.894 -19.460 1.00 85.38 78 ASP A CA 1
ATOM 590 C C . ASP A 1 78 ? 7.275 -3.832 -18.387 1.00 85.38 78 ASP A C 1
ATOM 592 O O . ASP A 1 78 ? 7.811 -3.947 -17.283 1.00 85.38 78 ASP A O 1
ATOM 596 N N . PHE A 1 79 ? 6.472 -2.815 -18.699 1.00 83.62 79 PHE A N 1
ATOM 597 C CA . PHE A 1 79 ? 6.218 -1.704 -17.793 1.00 83.62 79 PHE A CA 1
ATOM 598 C C . PHE A 1 79 ? 5.620 -2.174 -16.467 1.00 83.62 79 PHE A C 1
ATOM 600 O O . PHE A 1 79 ? 4.638 -2.919 -16.439 1.00 83.62 79 PHE A O 1
ATOM 607 N N . ASP A 1 80 ? 6.191 -1.670 -15.382 1.00 89.25 80 ASP A N 1
ATOM 608 C CA . ASP A 1 80 ? 5.774 -1.934 -14.015 1.00 89.25 80 ASP A CA 1
ATOM 609 C C . ASP A 1 80 ? 5.295 -0.629 -13.385 1.00 89.25 80 ASP A C 1
ATOM 611 O O . ASP A 1 80 ? 5.999 0.379 -13.406 1.00 89.25 80 ASP A O 1
ATOM 615 N N . PHE A 1 81 ? 4.086 -0.639 -12.832 1.00 87.31 81 PHE A N 1
ATOM 616 C CA . PHE A 1 81 ? 3.553 0.518 -12.123 1.00 87.31 81 PHE A CA 1
ATOM 617 C C . PHE A 1 81 ? 4.255 0.769 -10.787 1.00 87.31 81 PHE A C 1
ATOM 619 O O . PHE A 1 81 ? 4.171 1.876 -10.260 1.00 87.31 81 PHE A O 1
ATOM 626 N N . THR A 1 82 ? 4.941 -0.228 -10.233 1.00 92.00 82 THR A N 1
ATOM 627 C CA . THR A 1 82 ? 5.637 -0.123 -8.949 1.00 92.00 82 THR A CA 1
ATOM 628 C C . THR A 1 82 ? 7.130 0.184 -9.125 1.00 9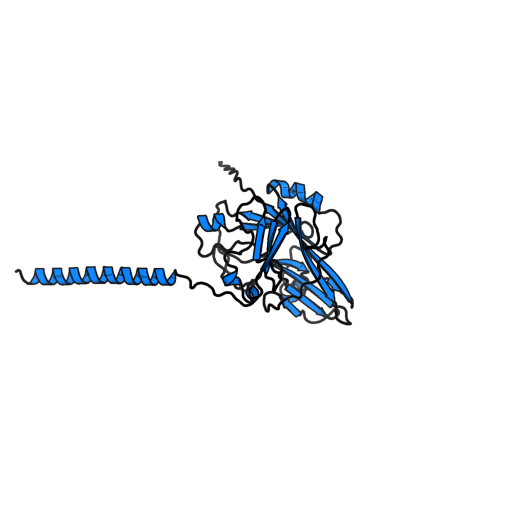2.00 82 THR A C 1
ATOM 630 O O . THR A 1 82 ? 7.682 -0.036 -10.206 1.00 92.00 82 THR A O 1
ATOM 633 N N . PRO A 1 83 ? 7.830 0.666 -8.079 1.00 92.44 83 PRO A N 1
ATOM 634 C CA . PRO A 1 83 ? 9.291 0.794 -8.062 1.00 92.44 83 PRO A CA 1
ATOM 635 C C . PRO A 1 83 ? 10.034 -0.559 -8.023 1.00 92.44 83 PRO A C 1
ATOM 637 O O . PRO A 1 83 ? 10.947 -0.746 -7.218 1.00 92.44 83 PRO A O 1
ATOM 640 N N . GLY A 1 84 ? 9.645 -1.524 -8.864 1.00 92.00 84 GLY A N 1
ATOM 641 C CA . GLY A 1 84 ? 10.200 -2.881 -8.881 1.00 92.00 84 GLY A CA 1
ATOM 642 C C . GLY A 1 84 ? 11.697 -2.924 -9.207 1.00 92.00 84 GLY A C 1
ATOM 643 O O . GLY A 1 84 ? 12.418 -3.789 -8.716 1.00 92.00 84 GLY A O 1
ATOM 644 N N . ASP A 1 85 ? 12.191 -1.942 -9.964 1.00 91.62 85 ASP A N 1
ATOM 645 C CA . ASP A 1 85 ? 13.616 -1.77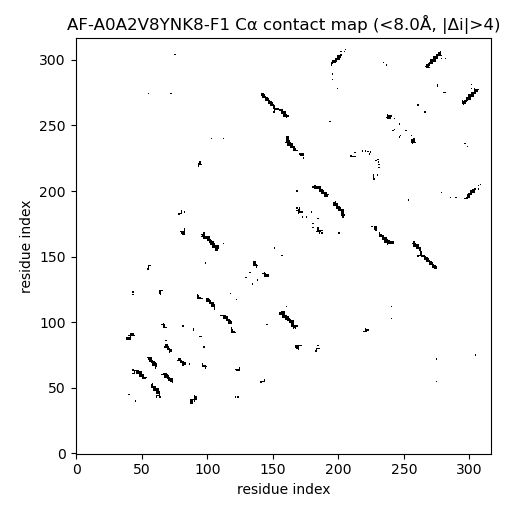1 -10.255 1.00 91.62 85 ASP A CA 1
ATOM 646 C C . ASP A 1 85 ? 14.443 -1.355 -9.026 1.00 91.62 85 ASP A C 1
ATOM 648 O O . ASP A 1 85 ? 15.643 -1.599 -8.988 1.00 91.62 85 ASP A O 1
ATOM 652 N N . LEU A 1 86 ? 13.790 -0.784 -8.008 1.00 92.88 86 LEU A N 1
ATOM 653 C CA . LEU A 1 86 ? 14.383 -0.383 -6.729 1.00 92.88 86 LEU A CA 1
ATOM 654 C C . LEU A 1 86 ? 14.047 -1.361 -5.596 1.00 92.88 86 LEU A C 1
ATOM 656 O O . LEU A 1 86 ? 14.251 -1.054 -4.420 1.00 92.88 86 LEU A O 1
ATOM 660 N N . LEU A 1 87 ? 13.455 -2.518 -5.907 1.00 95.06 87 LEU A N 1
ATOM 661 C CA . LEU A 1 87 ? 12.920 -3.421 -4.889 1.00 95.06 87 LEU A CA 1
ATOM 662 C C . LEU A 1 87 ? 13.999 -3.889 -3.906 1.00 95.06 87 LEU A C 1
ATOM 664 O O . LEU A 1 87 ? 13.732 -4.004 -2.711 1.00 95.06 87 LEU A O 1
ATOM 668 N N . VAL A 1 88 ? 15.221 -4.115 -4.391 1.00 94.94 88 VAL A N 1
ATOM 669 C CA . VAL A 1 88 ? 16.353 -4.547 -3.566 1.00 94.94 88 VAL A CA 1
ATOM 670 C C . VAL A 1 88 ? 16.780 -3.431 -2.610 1.00 94.94 88 VAL A C 1
ATOM 672 O O . VAL A 1 88 ? 16.912 -3.669 -1.414 1.00 94.94 88 VAL A O 1
ATOM 675 N N . GLU A 1 89 ? 16.901 -2.190 -3.067 1.00 92.25 89 GLU A N 1
ATOM 676 C CA . GLU A 1 89 ? 17.178 -1.027 -2.217 1.00 92.25 89 GLU A CA 1
ATOM 677 C C . GLU A 1 89 ? 16.079 -0.812 -1.169 1.00 92.25 89 GLU A C 1
ATOM 679 O O . GLU A 1 89 ? 16.356 -0.454 -0.021 1.00 92.25 89 GLU A O 1
ATOM 684 N N . ARG A 1 90 ? 14.829 -1.065 -1.570 1.00 93.75 90 ARG A N 1
ATOM 685 C CA . ARG A 1 90 ? 13.607 -0.847 -0.787 1.00 93.75 90 ARG A CA 1
ATOM 686 C C . ARG A 1 90 ? 13.188 -2.054 0.054 1.00 93.75 90 ARG A C 1
ATOM 688 O O . ARG A 1 90 ? 12.070 -2.092 0.563 1.00 93.75 90 ARG A O 1
ATOM 695 N N . SER A 1 91 ? 14.056 -3.047 0.221 1.00 94.62 91 SER A N 1
ATOM 696 C CA . SER A 1 91 ? 13.701 -4.336 0.835 1.00 94.62 91 SER A CA 1
ATOM 697 C C . SER A 1 91 ? 13.879 -4.412 2.365 1.00 94.62 91 SER A C 1
ATOM 699 O O . SER A 1 91 ? 14.013 -5.496 2.940 1.00 94.62 91 SER A O 1
ATOM 701 N N . ARG A 1 92 ? 13.894 -3.261 3.050 1.00 92.38 92 ARG A N 1
ATOM 702 C CA . ARG A 1 92 ? 14.061 -3.149 4.511 1.00 92.38 92 ARG A CA 1
ATOM 703 C C . ARG A 1 92 ? 12.972 -2.285 5.152 1.00 92.38 92 ARG A C 1
ATOM 705 O O . ARG A 1 92 ? 12.186 -1.639 4.456 1.00 92.38 92 ARG A O 1
ATOM 712 N N . ASP A 1 93 ? 12.932 -2.277 6.480 1.00 93.62 93 ASP A N 1
ATOM 713 C CA . ASP A 1 93 ? 12.035 -1.408 7.247 1.00 93.62 93 ASP A CA 1
ATOM 714 C C . ASP A 1 93 ? 12.219 0.067 6.868 1.00 93.62 93 ASP A C 1
ATOM 716 O O . ASP A 1 93 ? 13.331 0.524 6.594 1.00 93.62 93 ASP A O 1
ATOM 720 N N . GLY A 1 94 ? 11.107 0.802 6.826 1.00 90.19 94 GLY A N 1
ATOM 721 C CA . GLY A 1 94 ? 11.073 2.214 6.446 1.00 90.19 94 GLY A CA 1
ATOM 722 C C . GLY A 1 94 ? 10.790 2.495 4.966 1.00 90.19 94 GLY A C 1
ATOM 723 O O . GLY A 1 94 ? 10.585 3.652 4.618 1.00 90.19 94 GLY A O 1
ATOM 724 N N . TYR A 1 95 ? 10.726 1.484 4.094 1.00 93.38 95 TYR A N 1
ATOM 725 C CA . TYR A 1 95 ? 10.334 1.659 2.685 1.00 93.38 95 TYR A CA 1
ATOM 726 C C . TYR A 1 95 ? 8.939 1.120 2.413 1.00 93.38 95 TYR A C 1
ATOM 728 O O . TYR A 1 95 ? 8.730 -0.083 2.421 1.00 93.38 95 TYR A O 1
ATOM 736 N N . TYR A 1 96 ? 7.971 1.970 2.138 1.00 93.81 96 TYR A N 1
ATOM 737 C CA . TYR A 1 96 ? 6.599 1.534 1.921 1.00 93.81 96 TYR A CA 1
ATOM 738 C C . TYR A 1 96 ? 6.440 0.801 0.586 1.00 93.81 96 TYR A C 1
ATOM 740 O O . TYR A 1 96 ? 7.090 1.121 -0.408 1.00 93.81 96 TYR A O 1
ATOM 748 N N . HIS A 1 97 ? 5.548 -0.179 0.548 1.00 93.88 97 HIS A N 1
ATOM 749 C CA . HIS A 1 97 ? 5.155 -0.903 -0.657 1.00 93.88 97 HIS A CA 1
ATOM 750 C C . HIS A 1 97 ? 3.637 -0.871 -0.800 1.00 93.88 97 HIS A C 1
ATOM 752 O O . HIS A 1 97 ? 2.908 -0.743 0.184 1.00 93.88 97 HIS A O 1
ATOM 758 N N . LEU A 1 98 ? 3.137 -1.002 -2.029 1.00 91.25 98 LEU A N 1
ATOM 759 C CA . LEU A 1 98 ? 1.698 -1.110 -2.244 1.00 91.25 98 LEU A CA 1
ATOM 760 C C . LEU A 1 98 ? 1.194 -2.383 -1.539 1.00 91.25 98 LEU A C 1
ATOM 762 O O . LEU A 1 98 ? 1.724 -3.473 -1.759 1.00 91.25 98 LEU A O 1
ATOM 766 N N . GLY A 1 99 ? 0.204 -2.235 -0.659 1.00 89.31 99 GLY A N 1
ATOM 767 C CA . GLY A 1 99 ? -0.246 -3.298 0.248 1.00 89.31 99 GLY A CA 1
ATOM 768 C C . GLY A 1 99 ? 0.158 -3.097 1.712 1.00 89.31 99 GLY A C 1
ATOM 769 O O . GLY A 1 99 ? -0.333 -3.826 2.569 1.00 89.31 99 GLY A O 1
ATOM 770 N N . ASP A 1 100 ? 1.005 -2.113 2.020 1.00 93.19 100 ASP A N 1
ATOM 771 C CA . ASP A 1 100 ? 1.204 -1.669 3.400 1.00 93.19 100 ASP A CA 1
ATOM 772 C C . ASP A 1 100 ? -0.017 -0.904 3.936 1.00 93.19 100 ASP A C 1
ATOM 774 O O . ASP A 1 100 ? -0.854 -0.414 3.175 1.00 93.19 100 ASP A O 1
ATOM 778 N N . VAL A 1 101 ? -0.115 -0.793 5.264 1.00 91.12 101 VAL A N 1
ATOM 779 C CA . VAL A 1 101 ? -1.114 0.033 5.950 1.00 91.12 101 VAL A CA 1
ATOM 780 C C . VAL A 1 101 ? -0.524 0.737 7.163 1.00 91.12 101 VAL A C 1
ATOM 782 O O . VAL A 1 101 ? 0.337 0.208 7.873 1.00 91.12 101 VAL A O 1
ATOM 785 N N . ASP A 1 102 ? -1.074 1.912 7.445 1.00 92.12 102 ASP A N 1
ATOM 786 C CA . ASP A 1 102 ? -0.833 2.665 8.665 1.00 92.12 102 ASP A CA 1
ATOM 787 C C . ASP A 1 102 ? -2.122 2.887 9.433 1.00 92.12 102 ASP A C 1
ATOM 789 O O . ASP A 1 102 ? -3.147 3.264 8.868 1.00 92.12 102 ASP A O 1
ATOM 793 N N . LEU A 1 103 ? -2.060 2.685 10.744 1.00 93.69 103 LEU A N 1
ATOM 794 C CA . LEU A 1 103 ? -3.204 2.795 11.635 1.00 93.69 103 LEU A CA 1
ATOM 795 C C . LEU A 1 103 ? -2.896 3.731 12.794 1.00 93.69 103 LEU A C 1
ATOM 797 O O . LEU A 1 103 ? -1.798 3.716 13.350 1.00 93.69 103 LEU A O 1
ATOM 801 N N . ARG A 1 104 ? -3.911 4.472 13.233 1.00 95.38 104 ARG A N 1
ATOM 802 C CA . ARG A 1 104 ? -3.958 5.027 14.588 1.00 95.38 104 ARG A CA 1
ATOM 803 C C . ARG A 1 104 ? -5.185 4.498 15.295 1.00 95.38 104 ARG A C 1
ATOM 805 O O . ARG A 1 104 ? -6.307 4.740 14.851 1.00 95.38 104 ARG A O 1
ATOM 812 N N . LEU A 1 105 ? -4.949 3.768 16.378 1.00 96.25 105 LEU A N 1
ATOM 813 C CA . LEU A 1 105 ? -5.983 3.085 17.141 1.00 96.25 105 LEU A CA 1
ATOM 814 C C . LEU A 1 105 ? -6.050 3.625 18.565 1.00 96.25 105 LEU A C 1
ATOM 816 O O . LEU A 1 105 ? -5.029 4.021 19.129 1.00 96.25 105 LEU A O 1
ATOM 820 N N . ARG A 1 106 ? -7.245 3.597 19.150 1.00 96.19 106 ARG A N 1
ATOM 821 C CA . ARG A 1 106 ? -7.481 3.957 20.550 1.00 96.19 106 ARG A CA 1
ATOM 822 C C . ARG A 1 106 ? -8.505 3.001 21.173 1.00 96.19 106 ARG A C 1
ATOM 824 O O . ARG A 1 106 ? -9.565 2.818 20.577 1.00 96.19 106 ARG A O 1
ATOM 831 N N . PRO A 1 107 ? -8.216 2.375 22.326 1.00 94.00 107 PRO A N 1
ATOM 832 C CA . PRO A 1 107 ? -9.209 1.604 23.074 1.00 94.00 107 PRO A CA 1
ATOM 833 C C . PRO A 1 107 ? -10.328 2.499 23.624 1.00 94.00 107 PRO A C 1
ATOM 835 O O . PRO A 1 107 ? -10.087 3.648 23.993 1.00 94.00 107 PRO A O 1
ATOM 838 N N . GLY A 1 108 ? -11.547 1.972 23.700 1.00 89.69 108 GLY A N 1
ATOM 839 C CA . GLY A 1 108 ? -12.714 2.704 24.182 1.00 89.69 108 GLY A CA 1
ATOM 840 C C . GLY A 1 108 ? -13.050 3.912 23.303 1.00 89.69 108 GLY A C 1
ATOM 841 O O . GLY A 1 108 ? -13.070 3.818 22.077 1.00 89.69 108 GLY A O 1
ATOM 842 N N . THR A 1 109 ? -13.347 5.049 23.936 1.00 86.56 109 THR A N 1
ATOM 843 C CA . THR A 1 109 ? -13.750 6.296 23.257 1.00 86.56 109 THR A CA 1
ATOM 844 C C . THR A 1 109 ? -12.896 7.509 23.631 1.00 86.56 109 THR A C 1
ATOM 846 O O . THR A 1 109 ? -13.172 8.611 23.164 1.00 86.56 109 THR A O 1
ATOM 849 N N . SER A 1 110 ? -11.879 7.342 24.480 1.00 84.94 110 SER A N 1
ATOM 850 C CA . SER A 1 110 ? -11.069 8.440 25.027 1.00 84.94 110 SER A CA 1
ATOM 851 C C . SER A 1 110 ? -9.638 8.000 25.321 1.00 84.94 110 SER A C 1
ATOM 853 O O . SER A 1 110 ? -9.391 6.819 25.544 1.00 84.94 110 SER A O 1
ATOM 855 N N . GLY A 1 111 ? -8.702 8.952 25.359 1.00 87.00 111 GLY A N 1
ATOM 856 C CA . GLY A 1 111 ? -7.278 8.701 25.601 1.00 87.00 111 GLY A CA 1
ATOM 857 C C . GLY A 1 111 ? -6.400 8.937 24.370 1.00 87.00 111 GLY A C 1
ATOM 858 O O . GLY A 1 111 ? -6.835 9.525 23.376 1.00 87.00 111 GLY A O 1
ATOM 859 N N . GLU A 1 112 ? -5.157 8.472 24.453 1.00 92.69 112 GLU A N 1
ATOM 860 C CA . GLU A 1 112 ? -4.130 8.701 23.436 1.00 92.69 112 GLU A CA 1
ATOM 861 C C . GLU A 1 112 ? -4.280 7.777 22.220 1.00 92.69 112 GLU A C 1
ATOM 863 O O . GLU A 1 112 ? -4.595 6.589 22.339 1.00 92.69 112 GLU A O 1
ATOM 868 N N . TRP A 1 113 ? -3.996 8.319 21.035 1.00 95.69 113 TRP A N 1
ATOM 869 C CA . TRP A 1 113 ? -3.907 7.542 19.801 1.00 95.69 113 TRP A CA 1
ATOM 870 C C . TRP A 1 113 ? -2.574 6.804 19.723 1.00 95.69 113 TRP A C 1
ATOM 872 O O . TRP A 1 113 ? -1.508 7.410 19.816 1.00 95.69 113 TRP A O 1
ATOM 882 N N . LYS A 1 114 ? -2.619 5.499 19.449 1.00 95.25 114 LYS A N 1
ATOM 883 C CA . LYS A 1 114 ? -1.423 4.687 19.224 1.00 95.25 114 LYS A CA 1
ATOM 884 C C . LYS A 1 114 ? -1.244 4.366 17.745 1.00 95.25 114 LYS A C 1
ATOM 886 O O . LYS A 1 114 ? -2.146 3.823 17.110 1.00 95.25 114 LYS A O 1
ATOM 891 N N . GLY A 1 115 ? -0.071 4.707 17.213 1.00 93.62 115 GLY A N 1
ATOM 892 C CA . GLY A 1 115 ? 0.307 4.468 15.822 1.00 93.62 115 GLY A CA 1
ATOM 893 C C . GLY A 1 115 ? 0.847 3.059 15.577 1.00 93.62 115 GLY A C 1
ATOM 894 O O . GLY A 1 115 ? 1.603 2.526 16.389 1.00 93.62 115 GLY A O 1
ATOM 895 N N . TYR A 1 116 ? 0.489 2.487 14.433 1.00 93.12 116 TYR A N 1
ATOM 896 C CA . TYR A 1 116 ? 0.988 1.213 13.928 1.00 93.12 116 TYR A CA 1
ATOM 897 C C . TYR A 1 116 ? 1.271 1.349 12.435 1.00 93.12 116 TYR A C 1
ATOM 899 O O . TYR A 1 116 ? 0.536 2.034 11.729 1.00 93.12 116 TYR A O 1
ATOM 907 N N . SER A 1 117 ? 2.320 0.684 11.964 1.00 92.62 117 SER A N 1
ATOM 908 C CA . SER A 1 117 ? 2.706 0.675 10.556 1.00 92.62 117 SER A CA 1
ATOM 909 C C . SER A 1 117 ? 3.208 -0.703 10.183 1.00 92.62 117 SER A C 1
ATOM 911 O O . SER A 1 117 ? 4.033 -1.264 10.909 1.00 92.62 117 SER A O 1
ATOM 913 N N . THR A 1 118 ? 2.751 -1.235 9.054 1.00 92.38 118 THR A N 1
ATOM 914 C CA . THR A 1 118 ? 3.322 -2.475 8.522 1.00 92.38 118 THR A CA 1
ATOM 915 C C . THR A 1 118 ? 4.706 -2.253 7.931 1.00 92.38 118 THR A C 1
ATOM 917 O O . THR A 1 118 ? 5.488 -3.192 7.944 1.00 92.38 118 THR A O 1
ATOM 920 N N . ALA A 1 119 ? 5.047 -1.037 7.486 1.00 92.75 119 ALA A N 1
ATOM 921 C CA . ALA A 1 119 ? 6.300 -0.756 6.785 1.00 92.75 119 ALA A CA 1
ATOM 922 C C . ALA A 1 119 ? 7.479 -0.382 7.695 1.00 92.75 119 ALA A C 1
ATOM 924 O O . ALA A 1 119 ? 8.635 -0.578 7.317 1.00 92.75 119 ALA A O 1
ATOM 925 N N . LEU A 1 120 ? 7.210 0.187 8.876 1.00 91.12 120 LEU A N 1
ATOM 926 C CA . LEU A 1 120 ? 8.262 0.659 9.792 1.00 91.12 120 LEU A CA 1
ATOM 927 C C . LEU A 1 120 ? 8.863 -0.445 10.672 1.00 91.12 120 LEU A C 1
ATOM 929 O O . LEU A 1 120 ? 9.927 -0.242 11.246 1.00 91.12 120 LEU A O 1
ATOM 933 N N . ALA A 1 121 ? 8.173 -1.576 10.805 1.00 87.19 121 ALA A N 1
ATOM 934 C CA . ALA A 1 121 ? 8.633 -2.744 11.549 1.00 87.19 121 ALA A CA 1
ATOM 935 C C . ALA A 1 121 ? 7.999 -4.002 10.940 1.00 87.19 121 ALA A C 1
ATOM 937 O O . ALA A 1 121 ? 7.044 -4.560 11.498 1.00 87.19 121 ALA A O 1
ATOM 938 N N . ARG A 1 122 ? 8.473 -4.409 9.754 1.00 87.88 122 ARG A N 1
ATOM 939 C CA . ARG A 1 122 ? 7.857 -5.506 9.003 1.00 87.88 122 ARG A CA 1
ATOM 940 C C . ARG A 1 122 ? 7.974 -6.814 9.757 1.00 87.88 122 ARG A C 1
ATOM 942 O O . ARG A 1 122 ? 9.006 -7.166 10.324 1.00 87.88 122 ARG A O 1
ATOM 949 N N . LYS A 1 123 ? 6.895 -7.583 9.690 1.00 86.06 123 LYS A N 1
ATOM 950 C CA . LYS A 1 123 ? 6.856 -8.970 10.142 1.00 86.06 123 LYS A CA 1
ATOM 951 C C . LYS A 1 123 ? 6.224 -9.821 9.052 1.00 86.06 123 LYS A C 1
ATOM 953 O O . LYS A 1 123 ? 5.308 -9.330 8.388 1.00 86.06 123 LYS A O 1
ATOM 958 N N . PRO A 1 124 ? 6.672 -11.075 8.882 1.00 85.12 124 PRO A N 1
ATOM 959 C CA . PRO A 1 124 ? 6.020 -11.981 7.961 1.00 85.12 124 PRO A CA 1
ATOM 960 C C . PRO A 1 124 ? 4.526 -12.132 8.276 1.00 85.12 124 PRO A C 1
ATOM 962 O O . PRO A 1 124 ? 4.143 -12.268 9.441 1.00 85.12 124 PRO A O 1
ATOM 965 N N . VAL A 1 125 ? 3.687 -12.109 7.245 1.00 84.75 125 VAL A N 1
ATOM 966 C CA . VAL A 1 125 ? 2.243 -12.310 7.345 1.00 84.75 125 VAL A CA 1
ATOM 967 C C . VAL A 1 125 ? 1.904 -13.783 7.144 1.00 84.75 125 VAL A C 1
ATOM 969 O O . VAL A 1 125 ? 2.530 -14.492 6.357 1.00 84.75 125 VAL A O 1
ATOM 972 N N . ALA A 1 126 ? 0.888 -14.259 7.859 1.00 79.50 126 ALA A N 1
ATOM 973 C CA . ALA A 1 126 ? 0.353 -15.595 7.640 1.00 79.50 126 ALA A CA 1
ATOM 974 C C . ALA A 1 126 ? -0.584 -15.579 6.425 1.00 79.50 126 ALA A C 1
ATOM 976 O O . ALA A 1 126 ? -1.571 -14.841 6.415 1.00 79.50 126 ALA A O 1
ATOM 977 N N . ALA A 1 127 ? -0.298 -16.408 5.420 1.00 75.25 127 ALA A N 1
ATOM 978 C CA . ALA A 1 127 ? -1.187 -16.570 4.277 1.00 75.25 127 ALA A CA 1
ATOM 979 C C . ALA A 1 127 ? -2.503 -17.236 4.713 1.00 75.25 127 ALA A C 1
ATOM 981 O O . ALA A 1 127 ? -2.494 -18.303 5.329 1.00 75.25 127 ALA A O 1
ATOM 982 N N . LEU A 1 128 ? -3.634 -16.609 4.386 1.00 69.44 128 LEU A N 1
ATOM 983 C CA . LEU A 1 128 ? -4.958 -17.191 4.603 1.00 69.44 128 LEU A CA 1
ATOM 984 C C . LEU A 1 128 ? -5.349 -18.086 3.411 1.00 69.44 128 LEU A C 1
ATOM 986 O O . LEU A 1 128 ? -4.964 -17.774 2.281 1.00 69.44 128 LEU A O 1
ATOM 990 N N . PRO A 1 129 ? -6.118 -19.173 3.626 1.00 60.50 129 PRO A N 1
ATOM 991 C CA . PRO A 1 129 ? -6.615 -20.007 2.535 1.00 60.50 129 PRO A CA 1
ATOM 992 C C . PRO A 1 129 ? -7.460 -19.183 1.559 1.00 60.50 129 PRO A C 1
ATOM 994 O O . PRO A 1 129 ? -8.395 -18.492 1.968 1.00 60.50 129 PRO A O 1
ATOM 997 N N . THR A 1 130 ? -7.151 -19.267 0.270 1.00 57.56 130 THR A N 1
ATOM 998 C CA . THR A 1 130 ? -7.934 -18.639 -0.797 1.00 57.56 130 THR A CA 1
ATOM 999 C C . THR A 1 130 ? -9.030 -19.603 -1.262 1.00 57.56 130 THR A C 1
ATOM 1001 O O . THR A 1 130 ? -8.768 -20.781 -1.504 1.00 57.56 130 THR A O 1
ATOM 1004 N N . SER A 1 131 ? -10.280 -19.142 -1.391 1.00 46.88 131 SER A N 1
ATOM 1005 C CA . SER A 1 131 ? -11.278 -19.868 -2.194 1.00 46.88 131 SER A CA 1
ATOM 1006 C C . SER A 1 131 ? -11.085 -19.494 -3.667 1.00 46.88 131 SER A C 1
ATOM 1008 O O . SER A 1 131 ? -10.567 -18.420 -3.964 1.00 46.88 131 SER A O 1
ATOM 1010 N N . ALA A 1 132 ? -11.493 -20.345 -4.611 1.00 40.09 132 ALA A N 1
ATOM 1011 C CA . ALA A 1 132 ? -11.253 -20.149 -6.051 1.00 40.09 132 ALA A CA 1
ATOM 1012 C C . ALA A 1 132 ? -11.830 -18.835 -6.646 1.00 40.09 132 ALA A C 1
ATOM 1014 O O . ALA A 1 132 ? -11.515 -18.488 -7.780 1.00 40.09 132 ALA A O 1
ATOM 1015 N N . GLN A 1 133 ? -12.649 -18.093 -5.888 1.00 39.81 133 GLN A N 1
ATOM 1016 C CA . GLN A 1 133 ? -13.189 -16.767 -6.234 1.00 39.81 133 GLN A CA 1
ATOM 1017 C C . GLN A 1 133 ? -12.517 -15.605 -5.470 1.00 39.81 133 GLN A C 1
ATOM 1019 O O . GLN A 1 133 ? -12.774 -14.439 -5.761 1.00 39.81 133 GLN A O 1
ATOM 1024 N N . ILE A 1 134 ? -11.654 -15.909 -4.498 1.00 41.72 134 ILE A N 1
ATOM 1025 C CA . ILE A 1 134 ? -10.920 -14.963 -3.653 1.00 41.72 134 ILE A CA 1
ATOM 1026 C C . ILE A 1 134 ? -9.423 -15.197 -3.877 1.00 41.72 134 ILE A C 1
ATOM 1028 O O . ILE A 1 134 ? -8.710 -15.694 -3.013 1.00 41.72 134 ILE A O 1
ATOM 1032 N N . LEU A 1 135 ? -8.922 -14.802 -5.044 1.00 43.03 135 LEU A N 1
ATOM 1033 C CA . LEU A 1 135 ? -7.488 -14.567 -5.255 1.00 43.03 135 LEU A CA 1
ATOM 1034 C C . LEU A 1 135 ? -7.149 -13.085 -4.993 1.00 43.03 135 LEU A C 1
ATOM 1036 O O . LEU A 1 135 ? -6.363 -12.495 -5.717 1.00 43.03 135 LEU A O 1
ATOM 1040 N N . ALA A 1 136 ? -7.735 -12.507 -3.933 1.00 38.22 136 ALA A N 1
ATOM 1041 C CA . ALA A 1 136 ? -8.025 -11.079 -3.719 1.00 38.22 136 ALA A CA 1
ATOM 1042 C C . ALA A 1 136 ? -9.394 -10.679 -4.303 1.00 38.22 136 ALA A C 1
ATOM 1044 O O . ALA A 1 136 ? -9.677 -10.823 -5.491 1.00 38.22 136 ALA A O 1
ATOM 1045 N N . ALA A 1 137 ? -10.313 -10.264 -3.433 1.00 30.38 137 ALA A N 1
ATOM 1046 C CA . ALA A 1 137 ? -11.723 -10.142 -3.774 1.00 30.38 137 ALA A CA 1
ATOM 1047 C C . ALA A 1 137 ? -12.021 -8.885 -4.621 1.00 30.38 137 ALA A C 1
ATOM 1049 O O . ALA A 1 137 ? -11.953 -7.764 -4.138 1.00 30.38 137 ALA A O 1
ATOM 1050 N N . ALA A 1 138 ? -12.366 -9.093 -5.893 1.00 32.56 138 ALA A N 1
ATOM 1051 C CA . ALA A 1 138 ? -13.414 -8.409 -6.674 1.00 32.56 138 ALA A CA 1
ATOM 1052 C C . ALA A 1 138 ? -13.087 -8.508 -8.164 1.00 32.56 138 ALA A C 1
ATOM 1054 O O . ALA A 1 138 ? -12.686 -7.544 -8.815 1.00 32.56 138 ALA A O 1
ATOM 1055 N N . GLN A 1 139 ? -13.283 -9.694 -8.727 1.00 37.12 139 GLN A N 1
ATOM 1056 C CA . GLN A 1 139 ? -13.151 -9.881 -10.160 1.00 37.12 139 GLN A CA 1
ATOM 1057 C C . GLN A 1 139 ? -14.417 -9.365 -10.869 1.00 37.12 13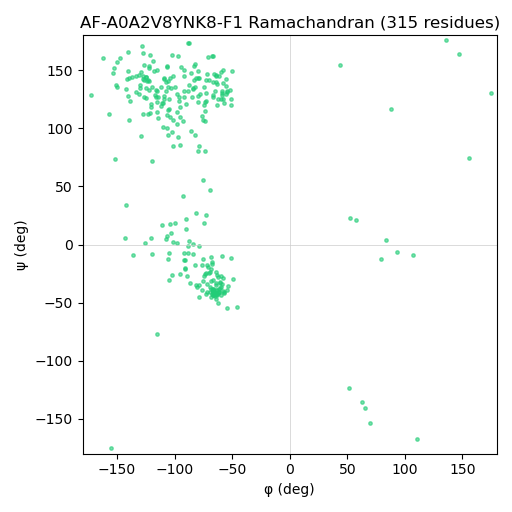9 GLN A C 1
ATOM 1059 O O . GLN A 1 139 ? -15.325 -10.123 -11.198 1.00 37.12 139 GLN A O 1
ATOM 1064 N N . ARG A 1 140 ? -14.477 -8.059 -11.156 1.00 44.88 140 ARG A N 1
ATOM 1065 C CA . ARG A 1 140 ? -15.016 -7.621 -12.456 1.00 44.88 140 ARG A CA 1
ATOM 1066 C C . ARG A 1 140 ? -13.846 -7.761 -13.427 1.00 44.88 140 ARG A C 1
ATOM 1068 O O . ARG A 1 140 ? -12.723 -7.455 -13.053 1.00 44.88 140 ARG A O 1
ATOM 1075 N N . ARG A 1 141 ? -14.072 -8.316 -14.620 1.00 49.53 141 ARG A N 1
ATOM 1076 C CA . ARG A 1 141 ? -13.049 -8.935 -15.500 1.00 49.53 141 ARG A CA 1
ATOM 1077 C C . ARG A 1 141 ? -11.787 -8.095 -15.813 1.00 49.53 141 ARG A C 1
ATOM 1079 O O . ARG A 1 141 ? -10.830 -8.660 -16.325 1.00 49.53 141 ARG A O 1
ATOM 1086 N N . THR A 1 142 ? -11.766 -6.802 -15.487 1.00 58.28 142 THR A N 1
ATOM 1087 C CA . THR A 1 142 ? -10.678 -5.842 -15.735 1.00 58.28 142 THR A CA 1
ATOM 1088 C C . THR A 1 142 ? -10.096 -5.175 -14.475 1.00 58.28 142 THR A C 1
ATOM 1090 O O . THR A 1 142 ? -9.272 -4.272 -14.604 1.00 58.28 142 THR A O 1
ATOM 1093 N N . SER A 1 143 ? -10.502 -5.575 -13.262 1.00 66.75 143 SER A N 1
ATOM 1094 C CA . SER A 1 143 ? -10.087 -4.908 -12.019 1.00 66.75 143 SER A CA 1
ATOM 1095 C C . SER A 1 143 ? -9.387 -5.833 -11.025 1.00 66.75 143 SER A C 1
ATOM 1097 O O . SER A 1 143 ? -9.837 -6.957 -10.805 1.00 66.75 143 SER A O 1
ATOM 1099 N N . LEU A 1 144 ? -8.348 -5.317 -10.367 1.00 75.38 144 LEU A N 1
ATOM 1100 C CA . LEU A 1 144 ? -7.669 -5.926 -9.220 1.00 75.38 144 LEU A CA 1
ATOM 1101 C C . LEU A 1 144 ? -8.040 -5.140 -7.959 1.00 75.38 144 LEU A C 1
ATOM 1103 O O . LEU A 1 144 ? -8.092 -3.918 -8.003 1.00 75.38 144 LEU A O 1
ATOM 1107 N N . ALA A 1 145 ? -8.285 -5.804 -6.833 1.00 76.62 145 ALA A N 1
ATOM 1108 C CA . ALA A 1 145 ? -8.599 -5.125 -5.579 1.00 76.62 145 ALA A CA 1
ATOM 1109 C C . ALA A 1 145 ? -7.646 -5.555 -4.467 1.00 76.62 145 ALA A C 1
ATOM 1111 O O . ALA A 1 145 ? -7.399 -6.746 -4.286 1.00 76.62 145 ALA A O 1
ATOM 1112 N N . LEU A 1 146 ? -7.148 -4.584 -3.703 1.00 78.38 146 LEU A N 1
ATOM 1113 C CA . LEU A 1 146 ? -6.448 -4.834 -2.449 1.00 78.38 146 LEU A CA 1
ATOM 1114 C C . LEU A 1 146 ? -7.444 -4.629 -1.314 1.00 78.38 146 LEU A C 1
ATOM 1116 O O . LEU A 1 146 ? -8.126 -3.605 -1.270 1.00 78.38 146 LEU A O 1
ATOM 1120 N N . GLN A 1 147 ? -7.534 -5.602 -0.410 1.00 80.38 147 GLN A N 1
ATOM 1121 C CA . GLN A 1 147 ? -8.478 -5.573 0.702 1.00 80.38 147 GLN A CA 1
ATOM 1122 C C . GLN A 1 147 ? -7.788 -5.788 2.039 1.00 80.38 147 GLN A C 1
ATOM 1124 O O . GLN A 1 147 ? -6.927 -6.653 2.184 1.00 80.38 147 GLN A O 1
ATOM 1129 N N . PHE A 1 148 ? -8.261 -5.052 3.036 1.00 82.12 148 PHE A N 1
ATOM 1130 C CA . PHE A 1 148 ? -7.779 -5.078 4.404 1.00 82.12 148 PHE A CA 1
ATOM 1131 C C . PHE A 1 148 ? -8.966 -5.297 5.332 1.00 82.12 148 PHE A C 1
ATOM 1133 O O . PHE A 1 148 ? -9.840 -4.440 5.454 1.00 82.12 148 PHE A O 1
ATOM 1140 N N . THR A 1 149 ? -9.010 -6.458 5.985 1.00 87.00 149 THR A N 1
ATOM 1141 C CA . THR A 1 149 ? -10.009 -6.740 7.022 1.00 87.00 149 THR A CA 1
ATOM 1142 C C . THR A 1 149 ? -9.390 -6.503 8.389 1.00 87.00 149 THR A C 1
ATOM 1144 O O . THR A 1 149 ? -8.487 -7.226 8.810 1.00 87.00 149 THR A O 1
ATOM 1147 N N . LEU A 1 150 ? -9.891 -5.496 9.095 1.00 87.50 150 LEU A N 1
ATOM 1148 C CA . LEU A 1 150 ? -9.502 -5.199 10.466 1.00 87.50 150 LEU A CA 1
ATOM 1149 C C . LEU A 1 150 ? -10.501 -5.864 11.405 1.00 87.50 150 LEU A C 1
ATOM 1151 O O . LEU A 1 150 ? -11.686 -5.545 11.366 1.00 87.50 150 LEU A O 1
ATOM 1155 N N . LYS A 1 151 ? -10.020 -6.789 12.241 1.00 90.31 151 LYS A N 1
ATOM 1156 C CA . LYS A 1 151 ? -10.822 -7.467 13.264 1.00 90.31 151 LYS A CA 1
ATOM 1157 C C . LYS A 1 151 ? -10.418 -6.996 14.649 1.00 90.31 151 LYS A C 1
ATOM 1159 O O . LYS A 1 151 ? -9.251 -7.134 15.026 1.00 90.31 151 LYS A O 1
ATOM 1164 N N . ASN A 1 152 ? -11.386 -6.525 15.425 1.00 94.44 152 ASN A N 1
ATOM 1165 C CA . ASN A 1 152 ? -11.168 -6.266 16.835 1.00 94.44 152 ASN A CA 1
ATOM 1166 C C . ASN A 1 152 ? -11.094 -7.598 17.600 1.00 94.44 152 ASN A C 1
ATOM 1168 O O . ASN A 1 152 ? -12.059 -8.358 17.659 1.00 94.44 152 ASN A O 1
ATOM 1172 N N . LYS A 1 153 ? -9.920 -7.897 18.161 1.00 93.25 153 LYS A N 1
ATOM 1173 C CA . LYS A 1 153 ? -9.662 -9.108 18.957 1.00 93.25 153 LYS A CA 1
ATOM 1174 C C . LYS A 1 153 ? -9.672 -8.848 20.468 1.00 93.25 153 LYS A C 1
ATOM 1176 O O . LYS A 1 153 ? -9.371 -9.766 21.225 1.00 93.25 153 LYS A O 1
ATOM 1181 N N . THR A 1 154 ? -9.938 -7.619 20.905 1.00 93.69 154 THR A N 1
ATOM 1182 C CA . THR A 1 154 ? -9.990 -7.265 22.328 1.00 93.69 154 THR A CA 1
ATOM 1183 C C . THR A 1 154 ? -11.400 -7.486 22.889 1.00 93.69 154 THR A C 1
ATOM 1185 O O . THR A 1 154 ? -12.333 -7.809 22.151 1.00 93.69 154 THR A O 1
ATOM 1188 N N . ALA A 1 155 ? -11.547 -7.324 24.206 1.00 94.81 155 ALA A N 1
ATOM 1189 C CA . ALA A 1 155 ? -12.834 -7.375 24.902 1.00 94.81 155 ALA A CA 1
ATOM 1190 C C . ALA A 1 155 ? -13.543 -6.007 24.977 1.00 94.81 155 ALA A C 1
ATOM 1192 O O . ALA A 1 155 ? -14.647 -5.920 25.504 1.00 94.81 155 ALA A O 1
ATOM 1193 N N . GLU A 1 156 ? -12.927 -4.947 24.451 1.00 94.62 156 GLU A N 1
ATOM 1194 C CA . GLU A 1 156 ? -13.439 -3.576 24.504 1.00 94.62 156 GLU A CA 1
ATOM 1195 C C . GLU A 1 156 ? -13.629 -3.014 23.095 1.00 94.62 156 GLU A C 1
ATOM 1197 O O . GLU A 1 156 ? -13.068 -3.523 22.124 1.00 94.62 156 GLU A O 1
ATOM 1202 N N . ASN A 1 157 ? -14.391 -1.929 22.969 1.00 96.00 157 ASN A N 1
ATOM 1203 C CA . ASN A 1 157 ? -14.465 -1.200 21.706 1.00 96.00 157 ASN A CA 1
ATOM 1204 C C . ASN A 1 157 ? -13.081 -0.653 21.324 1.00 96.00 157 ASN A C 1
ATOM 1206 O O . ASN A 1 157 ? -12.311 -0.227 22.184 1.00 96.00 157 ASN A O 1
ATOM 1210 N N . VAL A 1 158 ? -12.775 -0.624 20.029 1.00 96.69 158 VAL A N 1
ATOM 1211 C CA . VAL A 1 158 ? -11.553 -0.001 19.502 1.00 96.69 158 VAL A CA 1
ATOM 1212 C C . VAL A 1 158 ? -11.925 1.002 18.423 1.00 96.69 158 VAL A C 1
ATOM 1214 O O . VAL A 1 158 ? -12.613 0.664 17.461 1.00 96.69 158 VAL A O 1
ATOM 1217 N N . GLN A 1 159 ? -11.441 2.233 18.559 1.00 97.56 159 GLN A N 1
ATOM 1218 C CA . GLN A 1 159 ? -11.562 3.263 17.537 1.00 97.56 159 GLN A CA 1
ATOM 1219 C C . GLN A 1 159 ? -10.401 3.200 16.544 1.00 97.56 159 GLN A C 1
ATOM 1221 O O . GLN A 1 159 ? -9.239 3.085 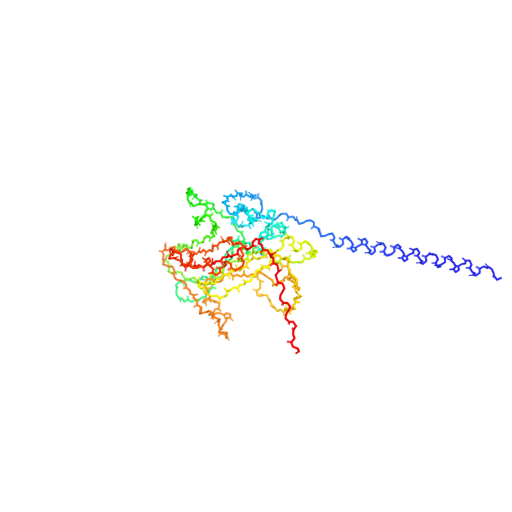16.935 1.00 97.56 159 GLN A O 1
ATOM 1226 N N . ILE A 1 160 ? -10.723 3.342 15.259 1.00 96.50 160 ILE A N 1
ATOM 1227 C CA . ILE A 1 160 ? -9.794 3.557 14.150 1.00 96.50 160 ILE A CA 1
ATOM 1228 C C . ILE A 1 160 ? -9.862 5.042 13.798 1.00 96.50 160 ILE A C 1
ATOM 1230 O O . ILE A 1 160 ? -10.770 5.479 13.091 1.00 96.50 160 ILE A O 1
ATOM 1234 N N . GLY A 1 161 ? -8.924 5.824 14.330 1.00 93.94 161 GLY A N 1
ATOM 1235 C CA . GLY A 1 161 ? -8.862 7.271 14.121 1.00 93.94 161 GLY A CA 1
ATOM 1236 C C . GLY A 1 161 ? -8.018 7.675 12.918 1.00 93.94 161 GLY A C 1
ATOM 1237 O O . GLY A 1 161 ? -8.203 8.766 12.386 1.00 93.94 161 GLY A O 1
ATOM 1238 N N . ALA A 1 162 ? -7.113 6.806 12.466 1.00 92.75 162 ALA A N 1
ATOM 1239 C CA . ALA A 1 162 ? -6.502 6.932 11.151 1.00 92.75 162 ALA A CA 1
ATOM 1240 C C . ALA A 1 162 ? -6.320 5.572 10.485 1.00 92.75 162 ALA A C 1
ATOM 1242 O O . ALA A 1 162 ? -5.970 4.599 11.155 1.00 92.75 162 ALA A O 1
ATOM 1243 N N . LEU A 1 163 ? -6.538 5.541 9.173 1.00 90.31 163 LEU A N 1
ATOM 1244 C CA . LEU A 1 163 ? -6.207 4.422 8.297 1.00 90.31 163 LEU A CA 1
ATOM 1245 C C . LEU A 1 163 ? -5.651 4.999 6.995 1.00 90.31 163 LEU A C 1
ATOM 1247 O O . LEU A 1 163 ? -6.405 5.571 6.210 1.00 90.31 163 LEU A O 1
ATOM 1251 N N . GLY A 1 164 ? -4.343 4.861 6.799 1.00 88.06 164 GLY A N 1
ATOM 1252 C CA . GLY A 1 164 ? -3.641 5.229 5.574 1.00 88.06 164 GLY A CA 1
ATOM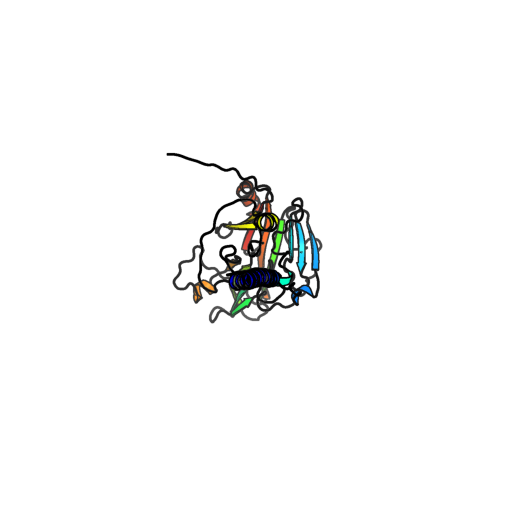 1253 C C . GLY A 1 164 ? -3.262 3.983 4.782 1.00 88.06 164 GLY A C 1
ATOM 1254 O O . GLY A 1 164 ? -2.772 3.011 5.360 1.00 88.06 164 GLY A O 1
ATOM 1255 N N . ILE A 1 165 ? -3.487 4.010 3.472 1.00 86.81 165 ILE A N 1
ATOM 1256 C CA . ILE A 1 165 ? -3.028 2.980 2.538 1.00 86.81 165 ILE A CA 1
ATOM 1257 C C . ILE A 1 165 ? -2.005 3.643 1.602 1.00 86.81 165 ILE A C 1
ATOM 1259 O O . ILE A 1 165 ? -2.399 4.472 0.779 1.00 86.81 165 ILE A O 1
ATOM 1263 N N . PRO A 1 166 ? -0.707 3.329 1.719 1.00 89.69 166 PRO A N 1
ATOM 1264 C CA . PRO A 1 166 ? 0.348 3.932 0.909 1.00 89.69 166 PRO A CA 1
ATOM 1265 C C . PRO A 1 166 ? 0.249 3.560 -0.571 1.00 89.69 166 PRO A C 1
ATOM 1267 O O . PRO A 1 166 ? 0.159 2.386 -0.943 1.00 89.69 166 PRO A O 1
ATOM 1270 N N . MET A 1 167 ? 0.273 4.581 -1.425 1.00 86.69 167 MET A N 1
ATOM 1271 C CA . MET A 1 167 ? 0.118 4.476 -2.875 1.00 86.69 167 MET A CA 1
ATOM 1272 C C . MET A 1 167 ? 1.477 4.562 -3.554 1.00 86.69 167 MET A C 1
ATOM 1274 O O . MET A 1 167 ? 1.941 5.627 -3.963 1.00 86.69 167 MET A O 1
ATOM 1278 N N . ILE A 1 168 ? 2.130 3.404 -3.629 1.00 89.50 168 ILE A N 1
ATOM 1279 C CA . ILE A 1 168 ? 3.519 3.278 -4.068 1.00 89.50 168 ILE A CA 1
ATOM 1280 C C . ILE A 1 168 ? 3.569 2.942 -5.559 1.00 89.50 168 ILE A C 1
ATOM 1282 O O . ILE A 1 168 ? 3.650 1.779 -5.957 1.00 89.50 168 ILE A O 1
ATOM 1286 N N . PHE A 1 169 ? 3.525 3.989 -6.378 1.00 87.75 169 PHE A N 1
ATOM 1287 C CA . PHE A 1 169 ? 3.736 3.931 -7.825 1.00 87.75 169 PHE A CA 1
ATOM 1288 C C . PHE A 1 169 ? 5.104 4.522 -8.185 1.00 87.75 169 PHE A C 1
ATOM 1290 O O . PHE A 1 169 ? 5.622 5.358 -7.453 1.00 87.75 169 PHE A O 1
ATOM 1297 N N . ASN A 1 170 ? 5.729 4.095 -9.283 1.00 87.31 170 ASN A N 1
ATOM 1298 C CA . ASN A 1 170 ? 7.113 4.471 -9.596 1.00 87.31 170 ASN A CA 1
ATOM 1299 C C . ASN A 1 170 ? 7.257 5.931 -10.063 1.00 87.31 170 ASN A C 1
ATOM 1301 O O . ASN A 1 170 ? 7.383 6.188 -11.251 1.00 87.31 170 ASN A O 1
ATOM 1305 N N . ASN A 1 171 ? 7.289 6.904 -9.154 1.00 85.25 171 ASN A N 1
ATOM 1306 C CA . ASN A 1 171 ? 7.623 8.311 -9.444 1.00 85.25 171 ASN A CA 1
ATOM 1307 C C . ASN A 1 171 ? 9.047 8.696 -8.997 1.00 85.25 171 ASN A C 1
ATOM 1309 O O . ASN A 1 171 ? 9.358 9.877 -8.850 1.00 85.25 171 ASN A O 1
ATOM 1313 N N . VAL A 1 172 ? 9.923 7.716 -8.750 1.00 84.94 172 VAL A N 1
ATOM 1314 C CA . VAL A 1 172 ? 11.297 7.973 -8.301 1.00 84.94 172 VAL A CA 1
ATOM 1315 C C . VAL A 1 172 ? 12.172 8.306 -9.511 1.00 84.94 172 VAL A C 1
ATOM 1317 O O . VAL A 1 172 ? 12.704 7.415 -10.163 1.00 84.94 172 VAL A O 1
ATOM 1320 N N . PHE A 1 173 ? 12.335 9.591 -9.827 1.00 82.56 173 PHE A N 1
ATOM 1321 C CA . PHE A 1 173 ? 13.165 10.033 -10.963 1.00 82.56 173 PHE A CA 1
ATOM 1322 C C . PHE A 1 173 ? 14.661 10.154 -10.640 1.00 82.56 173 PHE A C 1
ATOM 1324 O O . PHE A 1 173 ? 15.462 10.419 -11.535 1.00 82.56 173 PHE A O 1
ATOM 1331 N N . ASN A 1 174 ? 15.045 10.020 -9.369 1.00 78.38 174 ASN A N 1
ATOM 1332 C CA . ASN A 1 174 ? 16.425 10.228 -8.935 1.00 78.38 174 ASN A CA 1
ATOM 1333 C C . ASN A 1 174 ? 17.391 9.303 -9.682 1.00 78.38 174 ASN A C 1
ATOM 1335 O O . ASN A 1 174 ? 17.100 8.125 -9.873 1.00 78.38 174 ASN A O 1
ATOM 1339 N N . ASP A 1 175 ? 18.548 9.846 -10.062 1.00 79.38 175 ASP A N 1
ATOM 1340 C CA . ASP A 1 175 ? 19.633 9.120 -10.733 1.00 79.38 175 ASP A CA 1
ATOM 1341 C C . ASP A 1 175 ? 19.235 8.441 -12.062 1.00 79.38 175 ASP A C 1
ATOM 1343 O O . ASP A 1 175 ? 19.919 7.526 -12.520 1.00 79.38 175 ASP A O 1
ATOM 1347 N N . ARG A 1 176 ? 18.150 8.895 -12.710 1.00 80.25 176 ARG A N 1
ATOM 1348 C CA . ARG A 1 176 ? 17.671 8.374 -14.002 1.00 80.25 176 ARG A CA 1
ATOM 1349 C C . ARG A 1 176 ? 17.899 9.376 -15.131 1.00 80.25 176 ARG A C 1
ATOM 1351 O O . ARG A 1 176 ? 17.725 10.583 -14.961 1.00 80.25 176 ARG A O 1
ATOM 1358 N N . SER A 1 177 ? 18.254 8.873 -16.314 1.00 81.50 177 SER A N 1
ATOM 1359 C CA . SER A 1 177 ? 18.172 9.657 -17.549 1.00 81.50 177 SER A CA 1
ATOM 1360 C C . SER A 1 177 ? 16.708 9.948 -17.900 1.00 81.50 177 SER A C 1
ATOM 1362 O O . SER A 1 177 ? 15.799 9.264 -17.427 1.00 81.50 177 SER A O 1
ATOM 1364 N N . LEU A 1 178 ? 16.465 10.934 -18.769 1.00 77.19 178 LEU A N 1
ATOM 1365 C CA . LEU A 1 178 ? 15.110 11.225 -19.253 1.00 77.19 178 LEU A CA 1
ATOM 1366 C C . LEU A 1 178 ? 14.472 10.003 -19.921 1.00 77.19 178 LEU A C 1
ATOM 1368 O O . LEU A 1 178 ? 13.303 9.727 -19.685 1.00 77.19 178 LEU A O 1
ATOM 1372 N N . GLU A 1 179 ? 15.249 9.255 -20.704 1.00 75.56 179 GLU A N 1
ATOM 1373 C CA . GLU A 1 179 ? 14.809 8.035 -21.390 1.00 75.56 179 GLU A CA 1
ATOM 1374 C C . GLU A 1 179 ? 14.439 6.931 -20.394 1.00 75.56 179 GLU A C 1
ATOM 1376 O O . GLU A 1 179 ? 13.385 6.310 -20.522 1.00 75.56 179 GLU A O 1
ATOM 1381 N N . GLN A 1 180 ? 15.270 6.725 -19.366 1.00 78.31 180 GLN A N 1
ATOM 1382 C CA . GLN A 1 180 ? 14.982 5.775 -18.293 1.00 78.31 180 GLN A CA 1
ATOM 1383 C C . GLN A 1 180 ? 13.719 6.189 -17.540 1.00 78.31 180 GLN A C 1
ATOM 1385 O O . GLN A 1 180 ? 12.798 5.391 -17.407 1.00 78.31 180 GLN A O 1
ATOM 1390 N N . ALA A 1 181 ? 13.626 7.447 -17.107 1.00 78.75 181 ALA A N 1
ATOM 1391 C CA . ALA A 1 181 ? 12.449 7.955 -16.414 1.00 78.75 181 ALA A CA 1
ATOM 1392 C C . ALA A 1 181 ? 11.172 7.786 -17.265 1.00 78.75 181 ALA A C 1
ATOM 1394 O O . ALA A 1 181 ? 10.156 7.318 -16.759 1.00 78.75 181 ALA A O 1
ATOM 1395 N N . HIS A 1 182 ? 11.242 8.052 -18.574 1.00 73.62 182 HIS A N 1
ATOM 1396 C CA . HIS A 1 182 ? 10.155 7.792 -19.529 1.00 73.62 182 HIS A CA 1
ATOM 1397 C C . HIS A 1 182 ? 9.723 6.320 -19.571 1.00 73.62 182 HIS A C 1
ATOM 1399 O O . HIS A 1 182 ? 8.536 6.026 -19.710 1.00 73.62 182 HIS A O 1
ATOM 1405 N N . ALA A 1 183 ? 10.689 5.404 -19.510 1.00 76.56 183 ALA A N 1
ATOM 1406 C CA . ALA A 1 183 ? 10.461 3.979 -19.700 1.00 76.56 183 ALA A CA 1
ATOM 1407 C C . ALA A 1 183 ? 9.914 3.283 -18.449 1.00 76.56 183 ALA A C 1
ATOM 1409 O O . ALA A 1 183 ? 9.100 2.371 -18.584 1.00 76.56 183 ALA A O 1
ATOM 1410 N N . ILE A 1 184 ? 10.362 3.684 -17.255 1.00 79.19 184 ILE A N 1
ATOM 1411 C CA . ILE A 1 184 ? 10.079 2.945 -16.013 1.00 79.19 184 ILE A CA 1
ATOM 1412 C C . ILE A 1 184 ? 9.302 3.736 -14.960 1.00 79.19 184 ILE A C 1
ATOM 1414 O O . ILE A 1 184 ? 8.875 3.140 -13.975 1.00 79.19 184 ILE A O 1
ATOM 1418 N N . CYS A 1 185 ? 9.080 5.041 -15.142 1.00 78.94 185 CYS A N 1
ATOM 1419 C CA . CYS A 1 185 ? 8.302 5.828 -14.189 1.00 78.94 185 CYS A CA 1
ATOM 1420 C C . CYS A 1 185 ? 6.866 6.129 -14.637 1.00 78.94 185 CYS A C 1
ATOM 1422 O O . CYS A 1 185 ? 6.508 6.114 -15.819 1.00 78.94 185 CYS A O 1
ATOM 1424 N N . SER A 1 186 ? 6.063 6.514 -13.652 1.00 74.69 186 SER A N 1
ATOM 1425 C CA . SER A 1 186 ? 4.707 7.025 -13.779 1.00 74.69 186 SER A CA 1
ATOM 1426 C C . SER A 1 186 ? 4.540 8.360 -13.051 1.00 74.69 186 SER A C 1
ATOM 1428 O O . SER A 1 186 ? 5.039 8.523 -11.938 1.00 74.69 186 SER A O 1
ATOM 1430 N N . PHE A 1 187 ? 3.762 9.268 -13.636 1.00 71.50 187 PHE A N 1
ATOM 1431 C CA . PHE A 1 187 ? 3.081 10.329 -12.899 1.00 71.50 187 PHE A CA 1
ATOM 1432 C C . PHE A 1 187 ? 1.826 9.767 -12.249 1.00 71.50 187 PHE A C 1
ATOM 1434 O O . PHE A 1 187 ? 1.138 8.940 -12.856 1.00 71.50 187 PHE A O 1
ATOM 1441 N N . TYR A 1 188 ? 1.511 10.230 -11.042 1.00 70.62 188 TYR A N 1
ATOM 1442 C CA . TYR A 1 188 ? 0.214 9.945 -10.460 1.00 70.62 188 TYR A CA 1
ATOM 1443 C C . TYR A 1 188 ? -0.402 11.143 -9.744 1.00 70.62 188 TYR A C 1
ATOM 1445 O O . TYR A 1 188 ? 0.189 11.697 -8.820 1.00 70.62 188 TYR A O 1
ATOM 1453 N N . ASP A 1 189 ? -1.608 11.503 -10.181 1.00 66.25 189 ASP A N 1
ATOM 1454 C CA . ASP A 1 189 ? -2.321 12.715 -9.787 1.00 66.25 189 ASP A CA 1
ATOM 1455 C C . ASP A 1 189 ? -3.556 12.354 -8.948 1.00 66.25 189 ASP A C 1
ATOM 1457 O O . ASP A 1 189 ? -4.440 11.625 -9.424 1.00 66.25 189 ASP A O 1
ATOM 1461 N N . PRO A 1 190 ? -3.636 12.822 -7.689 1.00 69.56 190 PRO A N 1
ATOM 1462 C CA . PRO A 1 190 ? -4.786 12.574 -6.834 1.00 69.56 190 PRO A CA 1
ATOM 1463 C C . PRO A 1 190 ? -5.946 13.513 -7.164 1.00 69.56 190 PRO A C 1
ATOM 1465 O O . PRO A 1 190 ? -5.815 14.735 -7.127 1.00 69.56 190 PRO A O 1
ATOM 1468 N N . TYR A 1 191 ? -7.120 12.930 -7.390 1.00 65.19 191 TYR A N 1
ATOM 1469 C CA . TYR A 1 191 ? -8.402 13.616 -7.324 1.00 65.19 191 TYR A CA 1
ATOM 1470 C C . TYR A 1 191 ? -9.012 13.413 -5.932 1.00 65.19 191 TYR A C 1
ATOM 1472 O O . TYR A 1 191 ? -9.431 12.312 -5.565 1.00 65.19 191 TYR A O 1
ATOM 1480 N N . ILE A 1 192 ? -9.044 14.485 -5.138 1.00 67.50 192 ILE A N 1
ATOM 1481 C CA . ILE A 1 192 ? -9.589 14.480 -3.776 1.00 67.50 192 ILE A CA 1
ATOM 1482 C C . ILE A 1 192 ? -11.100 14.724 -3.862 1.00 67.50 192 ILE A C 1
ATOM 1484 O O . ILE A 1 192 ? -11.541 15.864 -3.979 1.00 67.50 192 ILE A O 1
ATOM 1488 N N . GLY A 1 193 ? -11.884 13.646 -3.816 1.00 61.56 193 GLY A N 1
ATOM 1489 C CA . GLY A 1 193 ? -13.342 13.682 -3.997 1.00 61.56 193 GLY A CA 1
ATOM 1490 C C . GLY A 1 193 ? -14.106 12.716 -3.090 1.00 61.56 193 GLY A C 1
ATOM 1491 O O . GLY A 1 193 ? -15.099 12.142 -3.523 1.00 61.56 193 GLY A O 1
ATOM 1492 N N . GLU A 1 194 ? -13.616 12.491 -1.865 1.00 68.12 194 GLU A N 1
ATOM 1493 C CA . GLU A 1 194 ? -14.184 11.530 -0.900 1.00 68.12 194 GLU A CA 1
ATOM 1494 C C . GLU A 1 194 ? -14.380 10.131 -1.523 1.00 68.12 194 GLU A C 1
ATOM 1496 O O . GLU A 1 194 ? -13.424 9.573 -2.062 1.00 68.12 194 GLU A O 1
ATOM 1501 N N . ASP A 1 195 ? -15.598 9.579 -1.496 1.00 59.94 195 ASP A N 1
ATOM 1502 C CA . ASP A 1 195 ? -15.934 8.261 -2.059 1.00 59.94 195 ASP A CA 1
ATOM 1503 C C . ASP A 1 195 ? -15.850 8.203 -3.598 1.00 59.94 195 ASP A C 1
ATOM 1505 O O . ASP A 1 195 ? -15.822 7.117 -4.184 1.00 59.94 195 ASP A O 1
ATOM 1509 N N . ALA A 1 196 ? -15.801 9.363 -4.262 1.00 54.09 196 ALA A N 1
ATOM 1510 C CA . ALA A 1 196 ? -15.532 9.493 -5.694 1.00 54.09 196 ALA A CA 1
ATOM 1511 C C . ALA A 1 196 ? -14.061 9.833 -5.988 1.00 54.09 196 ALA A C 1
ATOM 1513 O O . ALA A 1 196 ? -13.689 10.004 -7.150 1.00 54.09 196 ALA A O 1
ATOM 1514 N N . GLY A 1 197 ? -13.222 9.948 -4.954 1.00 58.19 197 GLY A N 1
ATOM 1515 C CA . GLY A 1 197 ? -11.808 10.226 -5.120 1.00 58.19 197 GLY A CA 1
ATOM 1516 C C . GLY A 1 197 ? -11.095 9.086 -5.848 1.00 58.19 197 GLY A C 1
ATOM 1517 O O . GLY A 1 197 ? -11.417 7.902 -5.696 1.00 58.19 197 GLY A O 1
ATOM 1518 N N . TYR A 1 198 ? -10.111 9.453 -6.658 1.00 61.97 198 TYR A N 1
ATOM 1519 C CA . TYR A 1 198 ? -9.311 8.492 -7.398 1.00 61.97 198 TYR A CA 1
ATOM 1520 C C . TYR A 1 198 ? -7.880 8.978 -7.576 1.00 61.97 198 TYR A C 1
ATOM 1522 O O . TYR A 1 198 ? -7.593 10.168 -7.469 1.00 61.97 198 TYR A O 1
ATOM 1530 N N . LEU A 1 199 ? -6.974 8.051 -7.871 1.00 63.59 199 LEU A N 1
ATOM 1531 C CA . LEU A 1 199 ? -5.628 8.379 -8.323 1.00 63.59 199 LEU A CA 1
ATOM 1532 C C . LEU A 1 199 ? -5.494 7.984 -9.791 1.00 63.59 199 LEU A C 1
ATOM 1534 O O . LEU A 1 199 ? -5.684 6.820 -10.156 1.00 63.59 199 LEU A O 1
ATOM 1538 N N . GLN A 1 200 ? -5.171 8.955 -10.636 1.00 66.50 200 GLN A N 1
ATOM 1539 C CA . GLN A 1 200 ? -4.798 8.685 -12.016 1.00 66.50 200 GLN A CA 1
ATOM 1540 C C . GLN A 1 200 ? -3.311 8.364 -12.052 1.00 66.50 200 GLN A C 1
ATOM 1542 O O . GLN A 1 200 ? -2.522 9.169 -11.587 1.00 66.50 200 GLN A O 1
ATOM 1547 N N . VAL A 1 201 ? -2.917 7.236 -12.638 1.00 62.75 201 VAL A N 1
ATOM 1548 C CA . VAL A 1 201 ? -1.515 6.829 -12.790 1.00 62.75 201 VAL A CA 1
ATOM 1549 C C . VAL A 1 201 ? -1.215 6.659 -14.277 1.00 62.75 201 VAL A C 1
ATOM 1551 O O . VAL A 1 201 ? -1.860 5.874 -14.974 1.00 62.75 201 VAL A O 1
ATOM 1554 N N . THR A 1 202 ? -0.250 7.419 -14.788 1.00 59.06 202 THR A N 1
ATOM 1555 C CA . THR A 1 202 ? 0.092 7.484 -16.218 1.00 59.06 202 THR A CA 1
ATOM 1556 C C . THR A 1 202 ? 1.601 7.388 -16.407 1.00 59.06 202 THR A C 1
ATOM 1558 O O . THR A 1 202 ? 2.359 7.912 -15.600 1.00 59.06 202 THR A O 1
ATOM 1561 N N . ARG A 1 203 ? 2.067 6.739 -17.478 1.00 63.31 203 ARG A N 1
ATOM 1562 C CA . ARG A 1 203 ? 3.500 6.680 -17.831 1.00 63.31 203 ARG A CA 1
ATOM 1563 C C . ARG A 1 203 ? 4.102 8.069 -18.031 1.00 63.31 203 ARG A C 1
ATOM 1565 O O . ARG A 1 203 ? 3.416 8.970 -18.509 1.00 63.31 203 ARG A O 1
ATOM 1572 N N . LEU A 1 204 ? 5.395 8.216 -17.748 1.00 57.81 204 LEU A N 1
ATOM 1573 C CA . LEU A 1 204 ? 6.099 9.504 -17.753 1.00 57.81 204 LEU A CA 1
ATOM 1574 C C . LEU A 1 204 ? 6.367 10.118 -19.139 1.00 57.81 204 LEU A C 1
ATOM 1576 O O . LEU A 1 204 ? 7.308 10.888 -19.299 1.00 57.81 204 LEU A O 1
ATOM 1580 N N . SER A 1 205 ? 5.583 9.805 -20.171 1.00 56.72 205 SER A N 1
ATOM 1581 C CA . SER A 1 205 ? 5.978 10.129 -21.539 1.00 56.72 205 SER A CA 1
ATOM 1582 C C . SER A 1 205 ? 5.723 11.581 -22.013 1.00 56.72 205 SER A C 1
ATOM 1584 O O . SER A 1 205 ? 5.517 11.794 -23.210 1.00 56.72 205 SER A O 1
ATOM 1586 N N . GLY A 1 206 ? 5.690 12.579 -21.112 1.00 38.38 206 GLY A N 1
ATOM 1587 C CA . GLY A 1 206 ? 5.345 13.983 -21.418 1.00 38.38 206 GLY A CA 1
ATOM 1588 C C . GLY A 1 206 ? 6.032 15.036 -20.522 1.00 38.38 206 GLY A C 1
ATOM 1589 O O . GLY A 1 206 ? 6.109 14.863 -19.311 1.00 38.38 206 GLY A O 1
ATOM 1590 N N . GLN A 1 207 ? 6.547 16.118 -21.137 1.00 35.16 207 GLN A N 1
ATOM 1591 C CA . GLN A 1 207 ? 7.449 17.141 -20.560 1.00 35.16 207 GLN A CA 1
ATOM 1592 C C . GLN A 1 207 ? 6.766 18.253 -19.731 1.00 35.16 207 GLN A C 1
ATOM 1594 O O . GLN A 1 207 ? 5.753 18.808 -20.150 1.00 35.16 207 GLN A O 1
ATOM 1599 N N . GLY A 1 208 ? 7.428 18.689 -18.647 1.00 28.59 208 GLY A N 1
ATOM 1600 C CA . GLY A 1 208 ? 7.171 19.955 -17.941 1.00 28.59 208 GLY A CA 1
ATOM 1601 C C . GLY A 1 208 ? 8.011 20.089 -16.661 1.00 28.59 208 GLY A C 1
ATOM 1602 O O . GLY A 1 208 ? 8.093 19.150 -15.879 1.00 28.59 208 GLY A O 1
ATOM 1603 N N . GLY A 1 209 ? 8.692 21.225 -16.468 1.00 28.66 209 GLY A N 1
ATOM 1604 C CA . GLY A 1 209 ? 9.620 21.445 -15.349 1.00 28.66 209 GLY A CA 1
ATOM 1605 C C . GLY A 1 209 ? 8.928 21.624 -13.991 1.00 28.66 209 GLY A C 1
ATOM 1606 O O . GLY A 1 209 ? 7.898 22.287 -13.901 1.00 28.66 209 GLY A O 1
ATOM 1607 N N . ALA A 1 210 ? 9.524 21.071 -12.930 1.00 29.88 210 ALA A N 1
ATOM 1608 C CA . ALA A 1 210 ? 8.998 21.126 -11.564 1.00 29.88 210 ALA A CA 1
ATOM 1609 C C . ALA A 1 210 ? 9.713 22.176 -10.694 1.00 29.88 210 ALA A C 1
ATOM 1611 O O . ALA A 1 210 ? 10.919 22.413 -10.814 1.00 29.88 210 ALA A O 1
ATOM 1612 N N . ARG A 1 211 ? 8.950 22.804 -9.791 1.00 26.70 211 ARG A N 1
ATOM 1613 C CA . ARG A 1 211 ? 9.407 23.821 -8.835 1.00 26.70 211 ARG A CA 1
ATOM 1614 C C . ARG A 1 211 ? 9.539 23.206 -7.440 1.00 26.70 211 ARG A C 1
ATOM 1616 O O . ARG A 1 211 ? 8.648 22.526 -6.962 1.00 26.70 211 ARG A O 1
ATOM 1623 N N . ARG A 1 212 ? 10.653 23.520 -6.781 1.00 27.41 212 ARG A N 1
ATOM 1624 C CA . ARG A 1 212 ? 11.073 23.056 -5.450 1.00 27.41 212 ARG A CA 1
ATOM 1625 C C . ARG A 1 212 ? 10.033 23.311 -4.345 1.00 27.41 212 ARG A C 1
ATOM 1627 O O . ARG A 1 212 ? 9.665 24.463 -4.118 1.00 27.41 212 ARG A O 1
ATOM 1634 N N . SER A 1 213 ? 9.732 22.283 -3.546 1.00 27.09 213 SER A N 1
ATOM 1635 C CA . SER A 1 213 ? 9.286 22.441 -2.156 1.00 27.09 213 SER A CA 1
ATOM 1636 C C . SER A 1 213 ? 10.304 21.792 -1.205 1.00 27.09 213 SER A C 1
ATOM 1638 O O . SER A 1 213 ? 10.759 20.669 -1.400 1.00 27.09 213 SER A O 1
ATOM 1640 N N . THR A 1 214 ? 10.754 22.542 -0.198 1.00 29.19 214 THR A N 1
ATOM 1641 C CA . THR A 1 214 ? 11.594 22.030 0.894 1.00 29.19 214 THR A CA 1
ATOM 1642 C C . THR A 1 214 ? 10.868 22.296 2.198 1.00 29.19 214 THR A C 1
ATOM 1644 O O . THR A 1 214 ? 10.719 23.454 2.579 1.00 29.19 214 THR A O 1
ATOM 1647 N N . GLY A 1 215 ? 10.430 21.237 2.876 1.00 24.52 215 GLY A N 1
ATOM 1648 C CA . GLY A 1 215 ? 9.809 21.329 4.193 1.00 24.52 215 GLY A CA 1
ATOM 1649 C C . GLY A 1 215 ? 9.570 19.958 4.827 1.00 24.52 215 GLY A C 1
ATOM 1650 O O . GLY A 1 215 ? 9.005 19.082 4.180 1.00 24.52 215 GLY A O 1
ATOM 1651 N N . ALA A 1 216 ? 10.043 19.829 6.074 1.00 28.72 216 ALA A N 1
ATOM 1652 C CA . ALA A 1 216 ? 9.734 18.879 7.155 1.00 28.72 216 ALA A CA 1
ATOM 1653 C C . ALA A 1 216 ? 9.585 17.363 6.860 1.00 28.72 216 ALA A C 1
ATOM 1655 O O . ALA A 1 216 ? 9.256 16.897 5.771 1.00 28.72 216 ALA A O 1
ATOM 1656 N N . SER A 1 217 ? 9.840 16.556 7.890 1.00 37.31 217 SER A N 1
ATOM 1657 C CA . SER A 1 217 ? 9.697 15.093 7.926 1.00 37.31 217 SER A CA 1
ATOM 1658 C C . SER A 1 217 ? 8.225 14.654 8.022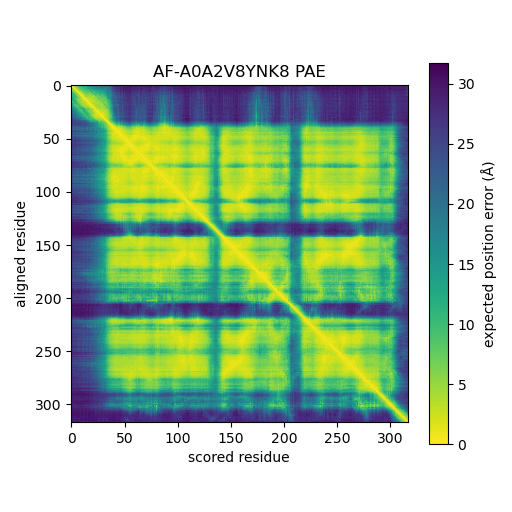 1.00 37.31 217 SER A C 1
ATOM 1660 O O . SER A 1 217 ? 7.839 13.951 8.952 1.00 37.31 217 SER A O 1
ATOM 1662 N N . LEU A 1 218 ? 7.385 15.110 7.090 1.00 45.50 218 LEU A N 1
ATOM 1663 C CA . LEU A 1 218 ? 6.001 14.634 6.939 1.00 45.50 218 LEU A CA 1
ATOM 1664 C C . LEU A 1 218 ? 5.949 13.221 6.336 1.00 45.50 218 LEU A C 1
ATOM 1666 O O . LEU A 1 218 ? 5.011 12.470 6.584 1.00 45.50 218 LEU A O 1
ATOM 1670 N N . PHE A 1 219 ? 6.981 12.850 5.576 1.00 55.72 219 PHE A N 1
ATOM 1671 C CA . PHE A 1 219 ? 7.072 11.574 4.878 1.00 55.72 219 PHE A CA 1
ATOM 1672 C C . PHE A 1 219 ? 7.878 10.575 5.703 1.00 55.72 219 PHE A C 1
ATOM 1674 O O . PHE A 1 219 ? 8.998 10.867 6.124 1.00 55.72 219 PHE A O 1
ATOM 1681 N N . ARG A 1 220 ? 7.280 9.405 5.941 1.00 73.38 220 ARG A N 1
ATOM 1682 C CA . ARG A 1 220 ? 7.869 8.318 6.737 1.00 73.38 220 ARG A CA 1
ATOM 1683 C C . ARG A 1 220 ? 8.677 7.328 5.895 1.00 73.38 220 ARG A C 1
ATOM 1685 O O . ARG A 1 220 ? 9.392 6.514 6.468 1.00 73.38 220 ARG A O 1
ATOM 1692 N N . ASP A 1 221 ? 8.546 7.386 4.569 1.00 87.38 221 ASP A N 1
ATOM 1693 C CA . ASP A 1 221 ? 9.312 6.558 3.636 1.00 87.38 221 ASP A CA 1
ATOM 1694 C C . ASP A 1 221 ? 10.770 7.046 3.531 1.00 87.38 221 ASP A C 1
ATOM 1696 O O . ASP A 1 221 ? 11.022 8.248 3.435 1.00 87.38 221 ASP A O 1
ATOM 1700 N N . LEU A 1 222 ? 11.725 6.111 3.551 1.00 87.81 222 LEU A N 1
ATOM 1701 C CA . LEU A 1 222 ? 13.166 6.395 3.545 1.00 87.81 222 LEU A CA 1
ATOM 1702 C C . LEU A 1 222 ? 13.747 6.755 2.169 1.00 87.81 222 LEU A C 1
ATOM 1704 O O . LEU A 1 222 ? 14.942 7.040 2.071 1.00 87.81 222 LEU A O 1
ATOM 1708 N N . THR A 1 223 ? 12.945 6.756 1.103 1.00 84.00 223 THR A N 1
ATOM 1709 C CA . THR A 1 223 ? 13.417 7.146 -0.233 1.00 84.00 223 THR A CA 1
ATOM 1710 C C . THR A 1 223 ? 13.927 8.576 -0.209 1.00 84.00 223 THR A C 1
ATOM 1712 O O . THR A 1 223 ? 13.174 9.482 0.166 1.00 84.00 223 THR A O 1
ATOM 1715 N N . PRO A 1 224 ? 15.177 8.818 -0.641 1.00 81.50 224 PRO A N 1
ATOM 1716 C CA . PRO A 1 224 ? 15.720 10.163 -0.685 1.00 81.50 224 PRO A CA 1
ATOM 1717 C C . PRO A 1 224 ? 14.840 11.078 -1.535 1.00 81.50 224 PRO A C 1
ATOM 1719 O O . PRO A 1 224 ? 14.608 10.820 -2.715 1.00 81.50 224 PRO A O 1
ATOM 1722 N N . ARG A 1 225 ? 14.354 12.160 -0.930 1.00 77.56 225 ARG A N 1
ATOM 1723 C CA . ARG A 1 225 ? 13.604 13.200 -1.639 1.00 77.56 225 ARG A CA 1
ATOM 1724 C C . ARG A 1 225 ? 14.552 14.134 -2.377 1.00 77.56 225 ARG A C 1
ATOM 1726 O O . ARG A 1 225 ? 15.670 14.385 -1.929 1.00 77.56 225 ARG A O 1
ATOM 1733 N N . GLY A 1 226 ? 14.080 14.675 -3.489 1.00 66.69 226 GLY A N 1
ATOM 1734 C CA . GLY A 1 226 ? 14.822 15.605 -4.331 1.00 66.69 226 GLY A CA 1
ATOM 1735 C C . GLY A 1 226 ? 13.877 16.480 -5.143 1.00 66.69 226 GLY A C 1
ATOM 1736 O O . GLY A 1 226 ? 12.662 16.399 -5.003 1.00 66.69 226 GLY A O 1
ATOM 1737 N N . ILE A 1 227 ? 14.429 17.305 -6.033 1.00 66.19 227 ILE A N 1
ATOM 1738 C CA . ILE A 1 227 ? 13.623 18.134 -6.955 1.00 66.19 227 ILE A CA 1
ATOM 1739 C C . ILE A 1 227 ? 12.733 17.255 -7.845 1.00 66.19 227 ILE A C 1
ATOM 1741 O O . ILE A 1 227 ? 11.675 17.674 -8.295 1.00 66.19 227 ILE A O 1
ATOM 1745 N N . THR A 1 228 ? 13.176 16.028 -8.085 1.00 69.00 228 THR A N 1
ATOM 1746 C CA . THR A 1 228 ? 12.548 15.082 -8.994 1.00 69.00 228 THR A CA 1
ATOM 1747 C C . THR A 1 228 ? 11.816 13.958 -8.249 1.00 69.00 228 THR A C 1
ATOM 1749 O O . THR A 1 228 ? 11.374 13.004 -8.863 1.00 69.00 228 THR A O 1
ATOM 1752 N N . PHE A 1 229 ? 11.686 14.016 -6.923 1.00 79.50 229 PHE A N 1
ATOM 1753 C CA . PHE A 1 229 ? 10.850 13.074 -6.175 1.00 79.50 229 PHE A CA 1
ATOM 1754 C C . PHE A 1 229 ? 10.442 13.696 -4.839 1.00 79.50 229 PHE A C 1
ATOM 1756 O O . PHE A 1 229 ? 11.279 13.915 -3.959 1.00 79.50 229 PHE A O 1
ATOM 1763 N N . GLU A 1 230 ? 9.149 13.982 -4.694 1.00 70.75 230 GLU A N 1
ATOM 1764 C CA . GLU A 1 230 ? 8.605 14.702 -3.537 1.00 70.75 230 GLU A CA 1
ATOM 1765 C C . GLU A 1 230 ? 8.164 13.775 -2.394 1.00 70.75 230 GLU A C 1
ATOM 1767 O O . GLU A 1 230 ? 8.097 14.207 -1.241 1.00 70.75 230 GLU A O 1
ATOM 1772 N N . GLY A 1 231 ? 7.920 12.497 -2.692 1.00 78.81 231 GLY A N 1
ATOM 1773 C CA . GLY A 1 231 ? 7.399 11.504 -1.757 1.00 78.81 231 GLY A CA 1
ATOM 1774 C C . GLY A 1 231 ? 6.295 10.645 -2.375 1.00 78.81 231 GLY A C 1
ATOM 1775 O O . GLY A 1 231 ? 5.864 10.866 -3.510 1.00 78.81 231 GLY A O 1
ATOM 1776 N N . PHE A 1 232 ? 5.828 9.664 -1.604 1.00 84.56 232 PHE A N 1
ATOM 1777 C CA . PHE A 1 232 ? 4.636 8.883 -1.931 1.00 84.56 232 PHE A CA 1
ATOM 1778 C C . PHE A 1 232 ? 3.393 9.471 -1.253 1.00 84.56 232 PHE A C 1
ATOM 1780 O O . PHE A 1 232 ? 3.503 10.112 -0.205 1.00 84.56 232 PHE A O 1
ATOM 1787 N N . TYR A 1 233 ? 2.220 9.255 -1.853 1.00 81.81 233 TYR A N 1
ATOM 1788 C CA . TYR A 1 233 ? 0.940 9.629 -1.247 1.00 81.81 233 TYR A CA 1
ATOM 1789 C C . TYR A 1 233 ? 0.370 8.465 -0.437 1.00 81.81 233 TYR A C 1
ATOM 1791 O O . TYR A 1 233 ? 0.541 7.308 -0.813 1.00 81.81 233 TYR A O 1
ATOM 1799 N N . ASP A 1 234 ? -0.387 8.789 0.609 1.00 81.75 234 ASP A N 1
ATOM 1800 C CA . ASP A 1 234 ? -1.230 7.835 1.325 1.00 81.75 234 ASP A CA 1
ATOM 1801 C C . ASP A 1 234 ? -2.695 8.114 0.987 1.00 81.75 234 ASP A C 1
ATOM 1803 O O . ASP A 1 234 ? -3.165 9.251 1.088 1.00 81.75 234 ASP A O 1
ATOM 1807 N N . TRP A 1 235 ? -3.443 7.070 0.639 1.00 83.19 235 TRP A N 1
ATOM 1808 C CA . TRP A 1 235 ? -4.896 7.140 0.636 1.00 83.19 235 TRP A CA 1
ATOM 1809 C C . TRP A 1 235 ? -5.407 7.092 2.079 1.00 83.19 235 TRP A C 1
ATOM 1811 O O . TRP A 1 235 ? -5.362 6.046 2.729 1.00 83.19 235 TRP A O 1
ATOM 1821 N N . MET A 1 236 ? -5.875 8.231 2.588 1.00 84.44 236 MET A N 1
ATOM 1822 C CA . MET A 1 236 ? -6.324 8.373 3.972 1.00 84.44 236 MET A CA 1
ATOM 1823 C C . MET A 1 236 ? -7.833 8.133 4.087 1.00 84.44 236 MET A C 1
ATOM 1825 O O . MET A 1 236 ? -8.632 8.988 3.715 1.00 84.44 236 MET A O 1
ATOM 1829 N N . VAL A 1 237 ? -8.224 6.979 4.629 1.00 86.00 237 VAL A N 1
ATOM 1830 C CA . VAL A 1 237 ? -9.631 6.585 4.819 1.00 86.00 237 VAL A CA 1
ATOM 1831 C C . VAL A 1 237 ? -10.254 7.263 6.041 1.00 86.00 237 VAL A C 1
ATOM 1833 O O . VAL A 1 237 ? -11.377 7.756 5.989 1.00 86.00 237 VAL A O 1
ATOM 1836 N N . HIS A 1 238 ? -9.520 7.278 7.153 1.00 89.56 238 HIS A N 1
ATOM 1837 C CA . HIS A 1 238 ? -9.916 7.923 8.406 1.00 89.56 238 HIS A CA 1
ATOM 1838 C C . HIS A 1 238 ? -8.823 8.895 8.826 1.00 89.56 238 HIS A C 1
ATOM 1840 O O . HIS A 1 238 ? -7.644 8.613 8.621 1.00 89.56 238 HIS A O 1
ATOM 1846 N N . SER A 1 239 ? -9.201 10.029 9.411 1.00 89.94 239 SER A N 1
ATOM 1847 C CA . SER A 1 239 ? -8.254 11.100 9.748 1.00 89.94 239 SER A CA 1
ATOM 1848 C C . SER A 1 239 ? -8.558 11.830 11.058 1.00 89.94 239 SER A C 1
ATOM 1850 O O . SER A 1 239 ? -7.852 12.781 11.400 1.00 89.94 239 SER A O 1
ATOM 1852 N N . ALA A 1 240 ? -9.550 11.378 11.836 1.00 92.81 240 ALA A N 1
ATOM 1853 C CA . ALA A 1 240 ? -9.882 11.969 13.133 1.00 92.81 240 ALA A CA 1
ATOM 1854 C C . ALA A 1 240 ? -8.676 12.042 14.081 1.00 92.81 240 ALA A C 1
ATOM 1856 O O . ALA A 1 240 ? -8.481 13.059 14.735 1.00 92.81 240 ALA A O 1
ATOM 1857 N N . ALA A 1 241 ? -7.812 11.024 14.102 1.00 93.06 241 ALA A N 1
ATOM 1858 C CA . ALA A 1 241 ? -6.620 11.031 14.949 1.00 93.06 241 ALA A CA 1
ATOM 1859 C C . ALA A 1 241 ? -5.628 12.139 14.570 1.00 93.06 241 ALA A C 1
ATOM 1861 O O . ALA A 1 241 ? -4.946 12.665 15.443 1.00 93.06 241 ALA A O 1
ATOM 1862 N N . PHE A 1 242 ? -5.532 12.494 13.284 1.00 87.94 242 PHE A N 1
ATOM 1863 C CA . PHE A 1 242 ? -4.709 13.622 12.846 1.00 87.94 242 PHE A CA 1
ATOM 1864 C C . PHE A 1 242 ? -5.379 14.960 13.160 1.00 87.94 242 PHE A C 1
ATOM 1866 O O . PHE A 1 242 ? -4.715 15.890 13.609 1.00 87.94 242 PHE A O 1
ATOM 1873 N N . ALA A 1 243 ? -6.700 15.046 12.989 1.00 88.81 243 ALA A N 1
ATOM 1874 C CA . ALA A 1 243 ? -7.488 16.219 13.366 1.00 88.81 243 ALA A CA 1
ATOM 1875 C C . ALA A 1 243 ? -7.393 16.538 14.866 1.00 88.81 243 ALA A C 1
ATOM 1877 O O . ALA A 1 243 ? -7.192 17.693 15.242 1.00 88.81 243 ALA A O 1
ATOM 1878 N N . GLU A 1 244 ? -7.473 15.510 15.711 1.00 90.62 244 GLU A N 1
ATOM 1879 C CA . GLU A 1 244 ? -7.361 15.622 17.164 1.00 90.62 244 GLU A CA 1
ATOM 1880 C C . GLU A 1 244 ? -5.947 15.984 17.631 1.00 90.62 244 GLU A C 1
ATOM 1882 O O . GLU A 1 244 ? -5.823 16.546 18.715 1.00 90.62 244 GLU A O 1
ATOM 1887 N N . ASN A 1 245 ? -4.895 15.709 16.849 1.00 87.50 245 ASN A N 1
ATOM 1888 C CA . ASN A 1 245 ? -3.501 15.873 17.273 1.00 87.50 245 ASN A CA 1
ATOM 1889 C C . ASN A 1 245 ? -2.755 16.943 16.463 1.00 87.50 245 ASN A C 1
ATOM 1891 O O . ASN A 1 245 ? -2.527 18.049 16.957 1.00 87.50 245 ASN A O 1
ATOM 1895 N N . GLU A 1 246 ? -2.350 16.624 15.234 1.00 85.81 246 GLU A N 1
ATOM 1896 C CA . GLU A 1 246 ? -1.479 17.462 14.407 1.00 85.81 246 GLU A CA 1
ATOM 1897 C C . GLU A 1 246 ? -2.214 18.624 13.735 1.00 85.81 246 GLU A C 1
ATOM 1899 O O . GLU A 1 246 ? -1.646 19.701 13.555 1.00 85.81 246 GLU A O 1
ATOM 1904 N N . TRP A 1 247 ? -3.472 18.425 13.348 1.00 84.88 247 TRP A N 1
ATOM 1905 C CA . TRP A 1 247 ? -4.227 19.371 12.525 1.00 84.88 247 TRP A CA 1
ATOM 1906 C C . TRP A 1 247 ? -5.185 20.245 13.337 1.00 84.88 247 TRP A C 1
ATOM 1908 O O . TRP A 1 247 ? -6.059 20.879 12.756 1.00 84.88 247 TRP A O 1
ATOM 1918 N N . LYS A 1 248 ? -4.995 20.362 14.661 1.00 84.94 248 LYS A N 1
ATOM 1919 C CA . LYS A 1 248 ? -5.852 21.164 15.566 1.00 84.94 248 LYS A CA 1
ATOM 1920 C C . LYS A 1 248 ? -6.121 22.595 15.086 1.00 84.94 248 LYS A C 1
ATOM 1922 O O . LYS A 1 248 ? -7.133 23.187 15.443 1.00 84.94 248 LYS A O 1
ATOM 1927 N N . LYS A 1 249 ? -5.183 23.179 14.334 1.00 85.50 249 LYS A N 1
ATOM 1928 C CA . LYS A 1 249 ? -5.248 24.558 13.818 1.00 85.50 249 LYS A CA 1
ATOM 1929 C C . LYS A 1 249 ? -5.511 24.636 12.311 1.00 85.50 249 LYS A C 1
ATOM 1931 O O . LYS A 1 249 ? -5.464 25.725 11.749 1.00 85.50 249 LYS A O 1
ATOM 1936 N N . ALA A 1 250 ? -5.738 23.504 11.652 1.00 81.00 250 ALA A N 1
ATOM 1937 C CA . ALA A 1 250 ? -6.041 23.436 10.232 1.00 81.00 250 ALA A CA 1
ATOM 1938 C C . ALA A 1 250 ? -7.522 23.110 10.027 1.00 81.00 250 ALA A C 1
ATOM 1940 O O . ALA A 1 250 ? -8.156 22.471 10.865 1.00 81.00 250 ALA A O 1
ATOM 1941 N N . LYS A 1 251 ? -8.067 23.530 8.885 1.00 80.25 251 LYS A N 1
ATOM 1942 C CA . LYS A 1 251 ? -9.378 23.092 8.409 1.00 80.25 251 LYS A CA 1
ATOM 1943 C C . LYS A 1 251 ? -9.153 22.134 7.238 1.00 80.25 251 LYS A C 1
ATOM 1945 O O . LYS A 1 251 ? -8.848 22.613 6.146 1.00 80.25 251 LYS A O 1
ATOM 1950 N N . PRO A 1 252 ? -9.229 20.809 7.454 1.00 75.38 252 PRO A N 1
ATOM 1951 C CA . PRO A 1 252 ? -9.058 19.841 6.378 1.00 75.38 252 PRO A CA 1
ATOM 1952 C C . PRO A 1 252 ? -10.109 20.039 5.282 1.00 75.38 252 PRO A C 1
ATOM 1954 O O . PRO A 1 252 ? -11.231 20.457 5.569 1.00 75.38 252 PRO A O 1
ATOM 1957 N N . TRP A 1 253 ? -9.739 19.732 4.035 1.00 74.62 253 TRP A N 1
ATOM 1958 C CA . TRP A 1 253 ? -10.661 19.793 2.895 1.00 74.62 253 TRP A CA 1
ATOM 1959 C C . TRP A 1 253 ? -11.815 18.799 3.063 1.00 74.62 253 TRP A C 1
ATOM 1961 O O . TRP A 1 253 ? -12.970 19.160 2.858 1.00 74.62 253 TRP A O 1
ATOM 1971 N N . ASN A 1 254 ? -11.496 17.577 3.504 1.00 76.50 254 ASN A N 1
ATOM 1972 C CA . ASN A 1 254 ? -12.476 16.536 3.806 1.00 76.50 254 ASN A CA 1
ATOM 1973 C C . ASN A 1 254 ? -12.724 16.483 5.322 1.00 76.50 254 ASN A C 1
ATOM 1975 O O . ASN A 1 254 ? -11.749 16.495 6.086 1.00 76.50 254 ASN A O 1
ATOM 1979 N N . PRO A 1 255 ? -13.984 16.385 5.783 1.00 83.88 255 PRO A N 1
ATOM 1980 C CA . PRO A 1 255 ? -14.296 16.213 7.197 1.00 83.88 255 PRO A CA 1
ATOM 1981 C C . PRO A 1 255 ? -13.575 14.993 7.799 1.00 83.88 255 PRO A C 1
ATOM 1983 O O . PRO A 1 255 ? -13.615 13.909 7.214 1.00 83.88 255 PRO A O 1
ATOM 1986 N N . PRO A 1 256 ? -12.919 15.123 8.967 1.00 88.44 256 PRO A N 1
ATOM 1987 C CA . PRO A 1 256 ? -12.258 13.989 9.598 1.00 88.44 256 PRO A CA 1
ATOM 1988 C C . PRO A 1 256 ? -13.250 12.914 10.034 1.00 88.44 256 PRO A C 1
ATOM 1990 O O . PRO A 1 256 ? -14.237 13.203 10.708 1.00 88.44 256 PRO A O 1
ATOM 1993 N N . THR A 1 257 ? -12.953 11.661 9.699 1.00 91.81 257 THR A N 1
ATOM 1994 C CA . THR A 1 257 ? -13.776 10.503 10.068 1.00 91.81 257 THR A CA 1
ATOM 1995 C C . THR A 1 257 ? -13.004 9.523 10.948 1.00 91.81 257 THR A C 1
ATOM 1997 O O . THR A 1 257 ? -11.768 9.501 10.948 1.00 91.81 257 THR A O 1
ATOM 2000 N N . LEU A 1 258 ? -13.749 8.702 11.691 1.00 94.44 258 LEU A N 1
ATOM 2001 C CA . LEU A 1 258 ? -13.260 7.538 12.427 1.00 94.44 258 LEU A CA 1
ATOM 2002 C C . LEU A 1 258 ? -14.260 6.389 12.319 1.00 94.44 258 LEU A C 1
ATOM 2004 O O . LEU A 1 258 ? -15.426 6.590 11.976 1.00 94.44 258 LEU A O 1
ATOM 2008 N N . ALA A 1 259 ? -13.818 5.191 12.678 1.00 94.00 259 ALA A N 1
ATOM 2009 C CA . ALA A 1 259 ? -14.681 4.031 12.875 1.00 94.00 259 ALA A CA 1
ATOM 2010 C C . ALA A 1 259 ? -14.529 3.487 14.296 1.00 94.00 259 ALA A C 1
ATOM 2012 O O . ALA A 1 259 ? -13.460 3.603 14.884 1.00 94.00 259 ALA A O 1
ATOM 2013 N N . THR A 1 260 ? -15.574 2.860 14.835 1.00 96.31 260 THR A N 1
ATOM 2014 C CA . THR A 1 260 ? -15.493 2.075 16.077 1.00 96.31 260 THR A CA 1
ATOM 2015 C C . THR A 1 260 ? -15.798 0.623 15.742 1.00 96.31 260 THR A C 1
ATOM 2017 O O . THR A 1 260 ? -16.761 0.373 15.025 1.00 96.31 260 THR A O 1
ATOM 2020 N N . LEU A 1 261 ? -14.978 -0.305 16.237 1.00 94.50 261 LEU A N 1
ATOM 2021 C CA . LEU A 1 261 ? -15.204 -1.745 16.149 1.00 94.50 261 LEU A CA 1
ATOM 2022 C C . LEU A 1 261 ? -15.537 -2.298 17.533 1.00 94.50 261 LEU A C 1
ATOM 2024 O O . LEU A 1 261 ? -14.721 -2.185 18.454 1.00 94.50 261 LEU A O 1
ATOM 2028 N N . ALA A 1 262 ? -16.698 -2.929 17.673 1.00 97.19 262 ALA A N 1
ATOM 2029 C CA . ALA A 1 262 ? -17.072 -3.685 18.863 1.00 97.19 262 ALA A CA 1
ATOM 2030 C C . ALA A 1 262 ? -16.193 -4.944 19.038 1.00 97.19 262 ALA A C 1
ATOM 2032 O O . ALA A 1 262 ? -15.539 -5.375 18.080 1.00 97.19 262 ALA A O 1
ATOM 2033 N N . PRO A 1 263 ? -16.147 -5.561 20.234 1.00 97.25 263 PRO A N 1
ATOM 2034 C CA . PRO A 1 263 ? -15.432 -6.818 20.450 1.00 97.25 263 PRO A CA 1
ATOM 2035 C C . PRO A 1 263 ? -15.829 -7.888 19.425 1.00 97.25 263 PRO A C 1
ATOM 2037 O O . PRO A 1 263 ? -17.006 -8.195 19.249 1.00 97.25 263 PRO A O 1
ATOM 2040 N N . GLY A 1 264 ? -14.845 -8.452 18.723 1.00 94.12 264 GLY A N 1
ATOM 2041 C CA . GLY A 1 264 ? -15.060 -9.464 17.684 1.00 94.12 264 GLY A CA 1
ATOM 2042 C C . GLY A 1 264 ? -15.513 -8.927 16.319 1.00 94.12 264 GLY A C 1
ATOM 2043 O O . GLY A 1 264 ? -15.442 -9.679 15.340 1.00 94.12 264 GLY A O 1
ATOM 2044 N N . GLU A 1 265 ? -15.920 -7.656 16.222 1.00 93.50 265 GLU A N 1
ATOM 2045 C CA . GLU A 1 265 ? -16.355 -7.032 14.970 1.00 93.50 265 GLU A CA 1
ATOM 2046 C C . GLU A 1 265 ? -15.202 -6.959 13.963 1.00 93.50 265 GLU A C 1
ATOM 2048 O O . GLU A 1 265 ? -14.031 -6.791 14.317 1.00 93.50 265 GLU A O 1
ATOM 2053 N N . SER A 1 266 ? -15.539 -7.109 12.683 1.00 87.69 266 SER A N 1
ATOM 2054 C CA . SER A 1 266 ? -14.606 -6.939 11.575 1.00 87.69 266 SER A CA 1
ATOM 2055 C C . SER A 1 266 ? -15.126 -5.899 10.597 1.00 87.69 266 SER A C 1
ATOM 2057 O O . SER A 1 266 ? -16.315 -5.875 10.290 1.00 87.69 266 SER A O 1
ATOM 2059 N N . ARG A 1 267 ? -14.223 -5.076 10.068 1.00 86.88 267 ARG A N 1
ATOM 2060 C CA . ARG A 1 267 ? -14.526 -4.115 9.008 1.00 86.88 267 ARG A CA 1
ATOM 2061 C C . ARG A 1 267 ? -13.517 -4.239 7.879 1.00 86.88 267 ARG A C 1
ATOM 2063 O O . ARG A 1 267 ? -12.317 -4.362 8.122 1.00 86.88 267 ARG A O 1
ATOM 2070 N N . THR A 1 268 ? -14.026 -4.187 6.653 1.00 82.62 268 THR A N 1
ATOM 2071 C CA . THR A 1 268 ? -13.235 -4.363 5.434 1.00 82.62 268 THR A CA 1
ATOM 2072 C C . THR A 1 268 ? -13.100 -3.047 4.689 1.00 82.62 268 THR A C 1
ATOM 2074 O O . THR A 1 268 ? -14.095 -2.390 4.371 1.00 82.62 268 THR A O 1
ATOM 2077 N N . TYR A 1 269 ? -11.856 -2.710 4.381 1.00 81.12 269 TYR A N 1
ATOM 2078 C CA . TYR A 1 269 ? -11.443 -1.565 3.586 1.00 81.12 269 TYR A CA 1
ATOM 2079 C C . TYR A 1 269 ? -10.776 -2.069 2.313 1.00 81.12 269 TYR A C 1
ATOM 2081 O O . TYR A 1 269 ? -10.170 -3.142 2.319 1.00 81.12 269 TYR A O 1
ATOM 2089 N N . GLY A 1 270 ? -10.860 -1.316 1.223 1.00 77.38 270 GLY A N 1
ATOM 2090 C CA . GLY A 1 270 ? -10.202 -1.738 -0.001 1.00 77.38 270 GLY A CA 1
ATOM 2091 C C . GLY A 1 270 ? -10.013 -0.638 -1.023 1.00 77.38 270 GLY A C 1
ATOM 2092 O O . GLY A 1 270 ? -10.684 0.394 -1.006 1.00 77.38 270 GLY A O 1
ATOM 2093 N N . VAL A 1 271 ? -9.078 -0.908 -1.923 1.00 78.00 271 VAL A N 1
ATOM 2094 C CA . VAL A 1 271 ? -8.779 -0.087 -3.088 1.00 78.00 271 VAL A CA 1
ATOM 2095 C C . VAL A 1 271 ? -8.913 -0.934 -4.343 1.00 78.00 271 VAL A C 1
ATOM 2097 O O . VAL A 1 271 ? -8.543 -2.109 -4.339 1.00 78.00 271 VAL A O 1
ATOM 2100 N N . GLN A 1 272 ? -9.452 -0.353 -5.411 1.00 77.00 272 GLN A N 1
ATOM 2101 C CA . GLN A 1 272 ? -9.649 -1.048 -6.679 1.00 77.00 272 GLN A CA 1
ATOM 2102 C C . GLN A 1 272 ? -8.795 -0.411 -7.773 1.00 77.00 272 GLN A C 1
ATOM 2104 O O . GLN A 1 272 ? -8.913 0.777 -8.063 1.00 77.00 272 GLN A O 1
ATOM 2109 N N . LEU A 1 273 ? -7.949 -1.229 -8.387 1.00 78.88 273 LEU A N 1
ATOM 2110 C CA . LEU A 1 273 ? -7.084 -0.902 -9.508 1.00 78.88 273 LEU A CA 1
ATOM 2111 C C . LEU A 1 273 ? -7.766 -1.311 -10.807 1.00 78.88 273 LEU A C 1
ATOM 2113 O O . LEU A 1 273 ? -8.156 -2.470 -10.982 1.00 78.88 273 LEU A O 1
ATOM 2117 N N . ILE A 1 274 ? -7.921 -0.351 -11.710 1.00 76.38 274 ILE A N 1
ATOM 2118 C CA . ILE A 1 274 ? -8.691 -0.504 -12.939 1.00 76.38 274 ILE A CA 1
ATOM 2119 C C . ILE A 1 274 ? -7.864 0.053 -14.090 1.00 76.38 274 ILE A C 1
ATOM 2121 O O . ILE A 1 274 ? -7.332 1.161 -14.015 1.00 76.38 274 ILE A O 1
ATOM 2125 N N . ILE A 1 275 ? -7.753 -0.727 -15.162 1.00 74.50 275 ILE A N 1
ATOM 2126 C CA . ILE A 1 275 ? -7.154 -0.253 -16.410 1.00 74.50 275 ILE A CA 1
ATOM 2127 C C . ILE A 1 275 ? -8.222 0.480 -17.210 1.00 74.50 275 ILE A C 1
ATOM 2129 O O . ILE A 1 275 ? -9.336 -0.022 -17.368 1.00 74.50 275 ILE A O 1
ATOM 2133 N N . VAL A 1 276 ? -7.856 1.647 -17.727 1.00 70.31 276 VAL A N 1
ATOM 2134 C CA . VAL A 1 276 ? -8.644 2.385 -18.714 1.00 70.31 276 VAL A CA 1
ATOM 2135 C C . VAL A 1 276 ? -7.785 2.675 -19.935 1.00 70.31 276 VAL A C 1
ATOM 2137 O O . VAL A 1 276 ? -6.586 2.935 -19.818 1.00 70.31 276 VAL A O 1
ATOM 2140 N N . ASP A 1 277 ? -8.409 2.642 -21.109 1.00 67.75 277 ASP A N 1
ATOM 2141 C CA . ASP A 1 277 ? -7.715 2.847 -22.384 1.00 67.75 277 ASP A CA 1
ATOM 2142 C C . ASP A 1 277 ? -7.257 4.302 -22.570 1.00 67.75 277 ASP A C 1
ATOM 2144 O O . ASP A 1 277 ? -6.312 4.577 -23.309 1.00 67.75 277 ASP A O 1
ATOM 2148 N N . SER A 1 278 ? -7.922 5.245 -21.898 1.00 68.19 278 SER A N 1
ATOM 2149 C CA . SER A 1 278 ? -7.600 6.667 -21.937 1.00 68.19 278 SER A CA 1
ATOM 2150 C C . SER A 1 278 ? -8.023 7.375 -20.656 1.00 68.19 278 SER A C 1
ATOM 2152 O O . SER A 1 278 ? -9.029 7.032 -20.035 1.00 68.19 278 SER A O 1
ATOM 2154 N N . ILE A 1 279 ? -7.316 8.455 -20.316 1.00 68.12 279 ILE A N 1
ATOM 2155 C CA . ILE A 1 279 ? -7.710 9.394 -19.249 1.00 68.12 279 ILE A CA 1
ATOM 2156 C C . ILE A 1 279 ? -9.139 9.908 -19.463 1.00 68.12 279 ILE A C 1
ATOM 2158 O O . ILE A 1 279 ? -9.896 10.059 -18.510 1.00 68.12 279 ILE A O 1
ATOM 2162 N N . ARG A 1 280 ? -9.551 10.117 -20.720 1.00 70.56 280 ARG A N 1
ATOM 2163 C CA . ARG A 1 280 ? -10.906 10.594 -21.054 1.00 70.56 280 ARG A CA 1
ATOM 2164 C C . ARG A 1 280 ? -12.003 9.577 -20.741 1.00 70.56 280 ARG A C 1
ATOM 2166 O O . ARG A 1 280 ? -13.175 9.938 -20.703 1.00 70.56 280 ARG A O 1
ATOM 2173 N N . ASP A 1 281 ? -11.640 8.313 -20.552 1.00 69.56 281 ASP A N 1
ATOM 2174 C CA . ASP A 1 281 ? -12.592 7.254 -20.235 1.00 69.56 281 ASP A CA 1
ATOM 2175 C C . ASP A 1 281 ? -12.759 7.060 -18.724 1.00 69.56 281 ASP A C 1
ATOM 2177 O O . ASP A 1 281 ? -13.682 6.359 -18.310 1.00 69.56 281 ASP A O 1
ATOM 2181 N N . ILE A 1 282 ? -11.952 7.734 -17.891 1.00 70.81 282 ILE A N 1
ATOM 2182 C CA . ILE A 1 282 ? -12.099 7.734 -16.427 1.00 70.81 282 ILE A CA 1
ATOM 2183 C C . ILE A 1 282 ? -13.519 8.159 -16.042 1.00 70.81 282 ILE A C 1
ATOM 2185 O O . ILE A 1 282 ? -14.238 7.397 -15.395 1.00 70.81 282 ILE A O 1
ATOM 2189 N N . GLU A 1 283 ? -13.965 9.321 -16.526 1.00 71.94 283 GLU A N 1
ATOM 2190 C CA . GLU A 1 283 ? -15.291 9.876 -16.222 1.00 71.94 283 GLU A CA 1
ATOM 2191 C C . GLU A 1 283 ? -16.438 8.966 -16.673 1.00 71.94 283 GLU A C 1
ATOM 2193 O O . GLU A 1 283 ? -17.460 8.869 -16.000 1.00 71.94 283 GLU A O 1
ATOM 2198 N N . LYS A 1 284 ? -16.257 8.238 -17.781 1.00 74.44 284 LYS A N 1
ATOM 2199 C CA . LYS A 1 284 ? -17.253 7.281 -18.287 1.00 74.44 284 LYS A CA 1
ATOM 2200 C C . LYS A 1 284 ? -17.284 5.992 -17.474 1.00 74.44 284 LYS A C 1
ATOM 2202 O O . LYS A 1 284 ? -18.328 5.352 -17.363 1.00 74.44 284 LYS A O 1
ATOM 2207 N N . THR A 1 285 ? -16.139 5.594 -16.927 1.00 69.31 285 THR A N 1
ATOM 2208 C CA . THR A 1 285 ? -15.999 4.343 -16.181 1.00 69.31 285 THR A CA 1
ATOM 2209 C C . THR A 1 285 ? -16.487 4.516 -14.740 1.00 69.31 285 THR A C 1
ATOM 2211 O O . THR A 1 285 ? -17.129 3.606 -14.211 1.00 69.31 285 THR A O 1
ATOM 2214 N N . LEU A 1 286 ? -16.277 5.693 -14.135 1.00 69.31 286 LEU A N 1
ATOM 2215 C CA . LEU A 1 286 ? -16.666 6.022 -12.755 1.00 69.31 286 LEU A CA 1
ATOM 2216 C C . LEU A 1 286 ? -18.111 5.591 -12.395 1.00 69.31 286 LEU A C 1
ATOM 2218 O O . LEU A 1 286 ? -18.265 4.798 -11.458 1.00 69.31 286 LEU A O 1
ATOM 2222 N N . PRO A 1 287 ? -19.176 5.972 -13.138 1.00 67.06 287 PRO A N 1
ATOM 2223 C CA . PRO A 1 287 ? -20.553 5.601 -12.792 1.00 67.06 287 PRO A CA 1
ATOM 2224 C C . PRO A 1 287 ? -20.794 4.090 -12.773 1.00 67.06 287 PRO A C 1
ATOM 2226 O O . PRO A 1 287 ? -21.581 3.584 -11.975 1.00 67.06 287 PRO A O 1
ATOM 2229 N N . THR A 1 288 ? -20.095 3.343 -13.633 1.00 64.06 288 THR A N 1
ATOM 2230 C CA . THR A 1 288 ? -20.267 1.888 -13.743 1.00 64.06 288 THR A CA 1
ATOM 2231 C C . THR A 1 288 ? -19.686 1.135 -12.547 1.00 64.06 288 THR A C 1
ATOM 2233 O O . THR A 1 288 ? -20.041 -0.028 -12.335 1.00 64.06 288 THR A O 1
ATOM 2236 N N . ILE A 1 289 ? -18.811 1.776 -11.764 1.00 61.97 289 ILE A N 1
ATOM 2237 C CA . ILE A 1 289 ? -18.090 1.200 -10.621 1.00 61.97 289 ILE A CA 1
ATOM 2238 C C . ILE A 1 289 ? -18.679 1.680 -9.286 1.00 61.97 289 ILE A C 1
ATOM 2240 O O . ILE A 1 289 ? -18.694 0.912 -8.326 1.00 61.97 289 ILE A O 1
ATOM 2244 N N . ILE A 1 290 ? -19.243 2.893 -9.239 1.00 56.78 290 ILE A N 1
ATOM 2245 C CA . ILE A 1 290 ? -19.830 3.506 -8.031 1.00 56.78 290 ILE A CA 1
ATOM 2246 C C . ILE A 1 290 ? -21.121 2.794 -7.546 1.00 56.78 290 ILE A C 1
ATOM 2248 O O . ILE A 1 290 ? -21.528 2.982 -6.402 1.00 56.78 290 ILE A O 1
ATOM 2252 N N . ALA A 1 291 ? -21.710 1.872 -8.321 1.00 48.22 291 ALA A N 1
ATOM 2253 C CA . ALA A 1 291 ? -22.839 1.019 -7.897 1.00 48.22 291 ALA A CA 1
ATOM 2254 C C . ALA A 1 291 ? -22.593 0.301 -6.538 1.00 48.22 291 ALA A C 1
ATOM 2256 O O . ALA A 1 291 ? -21.436 -0.002 -6.231 1.00 48.22 291 ALA A O 1
ATOM 2257 N N . PRO A 1 292 ? -23.629 0.021 -5.715 1.00 46.75 292 PRO A N 1
ATOM 2258 C CA . PRO A 1 292 ? -23.468 -0.330 -4.297 1.00 46.75 292 PRO A CA 1
ATOM 2259 C C . PRO A 1 292 ? -22.597 -1.578 -4.076 1.00 46.75 292 PRO A C 1
ATOM 2261 O O . PRO A 1 292 ? -22.810 -2.620 -4.693 1.00 46.75 292 PRO A O 1
ATOM 2264 N N . SER A 1 293 ? -21.610 -1.463 -3.181 1.00 48.78 293 SER A N 1
ATOM 2265 C CA . SER A 1 293 ? -20.672 -2.527 -2.785 1.00 48.78 293 SER A CA 1
ATOM 2266 C C . SER A 1 293 ? -20.612 -2.651 -1.266 1.00 48.78 293 SER A C 1
ATOM 2268 O O . SER A 1 293 ? -20.721 -1.635 -0.583 1.00 48.78 293 SER A O 1
ATOM 2270 N N . PRO A 1 294 ? -20.378 -3.856 -0.720 1.00 52.44 294 PRO A N 1
ATOM 2271 C CA . PRO A 1 294 ? -20.396 -4.118 0.721 1.00 52.44 294 PRO A CA 1
ATOM 2272 C C . PRO A 1 294 ? -19.166 -3.599 1.504 1.00 52.44 294 PRO A C 1
ATOM 2274 O O . PRO A 1 294 ? -18.894 -4.098 2.591 1.00 52.44 294 PRO A O 1
ATOM 2277 N N . TRP A 1 295 ? -18.371 -2.658 0.978 1.00 51.66 295 TRP A N 1
ATOM 2278 C CA . TRP A 1 295 ? -17.100 -2.237 1.601 1.00 51.66 295 TRP A CA 1
ATOM 2279 C C . TRP A 1 295 ? -17.226 -0.887 2.301 1.00 51.66 295 TRP A C 1
ATOM 2281 O O . TRP A 1 295 ? -17.903 0.003 1.798 1.00 51.66 295 TRP A O 1
ATOM 2291 N N . ALA A 1 296 ? -16.540 -0.727 3.436 1.00 46.75 296 ALA A N 1
ATOM 2292 C CA . ALA A 1 296 ? -16.668 0.456 4.289 1.00 46.75 296 ALA A CA 1
ATOM 2293 C C . ALA A 1 296 ? -15.967 1.715 3.740 1.00 46.75 296 ALA A C 1
ATOM 2295 O O . ALA A 1 296 ? -16.188 2.801 4.265 1.00 46.75 296 ALA A O 1
ATOM 2296 N N . SER A 1 297 ? -15.123 1.580 2.714 1.00 49.97 297 SER A N 1
ATOM 2297 C CA . SER A 1 297 ? -14.508 2.695 1.984 1.00 49.97 297 SER A CA 1
ATOM 2298 C C . SER A 1 297 ? -14.160 2.269 0.560 1.00 49.97 297 SER A C 1
ATOM 2300 O O . SER A 1 297 ? -13.758 1.118 0.349 1.00 49.97 297 SER A O 1
ATOM 2302 N N . ARG A 1 298 ? -14.235 3.198 -0.400 1.00 53.94 298 ARG A N 1
ATOM 2303 C CA . ARG A 1 298 ? -13.801 2.984 -1.786 1.00 53.94 298 ARG A CA 1
ATOM 2304 C C . ARG A 1 298 ? -12.744 4.002 -2.189 1.00 53.94 298 ARG A C 1
ATOM 2306 O O . ARG A 1 298 ? -12.918 5.193 -1.985 1.00 53.94 298 ARG A O 1
ATOM 2313 N N . ALA A 1 299 ? -11.676 3.505 -2.800 1.00 48.91 299 ALA A N 1
ATOM 2314 C CA . ALA A 1 299 ? -10.721 4.314 -3.541 1.00 48.91 299 ALA A CA 1
ATOM 2315 C C . ALA A 1 299 ? -10.503 3.661 -4.903 1.00 48.91 299 ALA A C 1
ATOM 2317 O O . ALA A 1 299 ? -10.258 2.449 -4.977 1.00 48.91 299 ALA A O 1
ATOM 2318 N N . MET A 1 300 ? -10.622 4.446 -5.968 1.00 53.25 300 MET A N 1
ATOM 2319 C CA . MET A 1 300 ? -10.456 3.962 -7.337 1.00 53.25 300 MET A CA 1
ATOM 2320 C C . MET A 1 300 ? -9.118 4.423 -7.900 1.00 53.25 300 MET A C 1
ATOM 2322 O O . MET A 1 300 ? -8.676 5.544 -7.671 1.00 53.25 300 MET A O 1
ATOM 2326 N N . PHE A 1 301 ? -8.463 3.551 -8.651 1.00 60.09 301 PHE A N 1
ATOM 2327 C CA . PHE A 1 301 ? -7.198 3.853 -9.303 1.00 60.09 301 PHE A CA 1
ATOM 2328 C C . PHE A 1 301 ? -7.348 3.578 -10.781 1.00 60.09 301 PHE A C 1
ATOM 2330 O O . PHE A 1 301 ? -7.725 2.472 -11.174 1.00 60.09 301 PHE A O 1
ATOM 2337 N N . PHE A 1 302 ? -7.029 4.584 -11.582 1.00 56.66 302 PHE A N 1
ATOM 2338 C CA . PHE A 1 302 ? -7.076 4.490 -13.028 1.00 56.66 302 PHE A CA 1
ATOM 2339 C C . PHE A 1 302 ? -5.659 4.410 -13.566 1.00 56.66 302 PHE A C 1
ATOM 2341 O O . PHE A 1 302 ? -4.869 5.341 -13.423 1.00 56.66 302 PHE A O 1
ATOM 2348 N N . LEU A 1 303 ? -5.348 3.276 -14.177 1.00 54.44 303 LEU A N 1
ATOM 2349 C CA . LEU A 1 303 ? -4.061 2.992 -14.790 1.00 54.44 303 LEU A CA 1
ATOM 2350 C C . LEU A 1 303 ? -4.226 3.185 -16.300 1.00 54.44 303 LEU A C 1
ATOM 2352 O O . LEU A 1 303 ? -4.889 2.377 -16.950 1.00 54.44 303 LEU A O 1
ATOM 2356 N N . ASN A 1 304 ? -3.670 4.271 -16.849 1.00 43.03 304 ASN A N 1
ATOM 2357 C CA . ASN A 1 304 ? -3.750 4.550 -18.286 1.00 43.03 304 ASN A CA 1
ATOM 2358 C C . ASN A 1 304 ? -2.534 3.969 -19.028 1.00 43.03 304 ASN A C 1
ATOM 2360 O O . ASN A 1 304 ? -1.382 4.263 -18.694 1.00 43.03 304 ASN A O 1
ATOM 2364 N N . MET A 1 305 ? -2.797 3.173 -20.068 1.00 39.84 305 MET A N 1
ATOM 2365 C CA . MET A 1 305 ? -1.780 2.539 -20.913 1.00 39.84 305 MET A CA 1
ATOM 2366 C C . MET A 1 305 ? -1.384 3.353 -22.156 1.00 39.84 305 MET A C 1
ATOM 2368 O O . MET A 1 305 ? -0.345 3.058 -22.751 1.00 39.84 305 MET A O 1
ATOM 2372 N N . PHE A 1 306 ? -2.137 4.395 -22.528 1.00 31.05 306 PHE A N 1
ATOM 2373 C CA . PHE A 1 306 ? -1.867 5.202 -23.720 1.00 31.05 306 PHE A CA 1
ATOM 2374 C C . PHE A 1 306 ? -1.697 6.688 -23.392 1.00 31.05 306 PHE A C 1
ATOM 2376 O O . PHE A 1 306 ? -2.645 7.403 -23.064 1.00 31.05 306 PHE A O 1
ATOM 2383 N N . ALA A 1 307 ? -0.475 7.187 -23.570 1.00 27.11 307 ALA A N 1
ATOM 2384 C CA . ALA A 1 307 ? -0.206 8.612 -23.694 1.00 27.11 307 ALA A CA 1
ATOM 2385 C C . ALA A 1 307 ? -0.093 8.961 -25.187 1.00 27.11 307 ALA A C 1
ATOM 2387 O O . ALA A 1 307 ? 0.912 8.679 -25.836 1.00 27.11 307 ALA A O 1
ATOM 2388 N N . ARG A 1 308 ? -1.138 9.575 -25.750 1.00 23.41 308 ARG A N 1
ATOM 2389 C CA . ARG A 1 308 ? -1.011 10.406 -26.954 1.00 23.41 308 ARG A CA 1
ATOM 2390 C C . ARG A 1 308 ? -1.231 11.849 -26.534 1.00 23.41 308 ARG A C 1
ATOM 2392 O O . ARG A 1 308 ? -2.362 12.273 -26.306 1.00 23.41 308 ARG A O 1
ATOM 2399 N N . SER A 1 309 ? -0.129 12.574 -26.397 1.00 23.17 309 SER A N 1
ATOM 2400 C CA . SER A 1 309 ? -0.111 14.006 -26.129 1.00 23.17 309 SER A CA 1
ATOM 2401 C C . SER A 1 309 ? -0.753 14.746 -27.303 1.00 23.17 309 SER A C 1
ATOM 2403 O O . SER A 1 309 ? -0.266 14.661 -28.428 1.00 23.17 309 SER A O 1
ATOM 2405 N N . TYR A 1 310 ? -1.832 15.482 -27.047 1.00 22.08 310 TYR A N 1
ATOM 2406 C CA . TYR A 1 310 ? -2.296 16.536 -27.944 1.00 22.08 310 TYR A CA 1
ATOM 2407 C C . TYR A 1 310 ? -1.910 17.866 -27.304 1.00 22.08 310 TYR A C 1
ATOM 2409 O O . TYR A 1 310 ? -2.451 18.242 -26.267 1.00 22.08 310 TYR A O 1
ATOM 2417 N N . PHE A 1 311 ? -0.938 18.547 -27.909 1.00 21.83 311 PHE A N 1
ATOM 2418 C CA . PHE A 1 311 ? -0.615 19.929 -27.586 1.00 21.83 311 PHE A CA 1
ATOM 2419 C C . PHE A 1 311 ? -1.709 20.829 -28.165 1.00 21.83 311 PHE A C 1
ATOM 2421 O O . PHE A 1 311 ? -1.939 20.824 -29.372 1.00 21.83 311 PHE A O 1
ATOM 2428 N N . LEU A 1 312 ? -2.351 21.627 -27.317 1.00 20.86 312 LEU A N 1
ATOM 2429 C CA . LEU A 1 312 ? -3.039 22.841 -27.741 1.00 20.86 312 LEU A CA 1
ATOM 2430 C C . LEU A 1 312 ? -2.168 24.010 -27.289 1.00 20.86 312 LEU A C 1
ATOM 2432 O O . LEU A 1 312 ? -2.222 24.449 -26.145 1.00 20.86 312 LEU A O 1
ATOM 2436 N N . ILE A 1 313 ? -1.312 24.468 -28.203 1.00 23.89 313 ILE A N 1
ATOM 2437 C CA . ILE A 1 313 ? -0.735 25.805 -28.125 1.00 23.89 313 ILE A CA 1
ATOM 2438 C C . ILE A 1 313 ? -1.871 26.748 -28.502 1.00 23.89 313 ILE A C 1
ATOM 2440 O O . ILE A 1 313 ? -2.232 26.840 -29.673 1.00 23.89 313 ILE A O 1
ATOM 2444 N N . THR A 1 314 ? -2.438 27.450 -27.528 1.00 23.64 314 THR A N 1
ATOM 2445 C CA . THR A 1 314 ? -3.151 28.690 -27.824 1.00 23.64 314 THR A CA 1
ATOM 2446 C C . THR A 1 314 ? -2.189 29.840 -27.568 1.00 23.64 314 THR A C 1
ATOM 2448 O O . THR A 1 314 ? -2.041 30.309 -26.441 1.00 23.64 314 THR A O 1
ATOM 2451 N N . GLN A 1 315 ? -1.491 30.260 -28.623 1.00 28.59 315 GLN A N 1
ATOM 2452 C CA . GLN A 1 315 ? -1.040 31.643 -28.710 1.00 28.59 315 GLN A CA 1
ATOM 2453 C C . GLN A 1 315 ? -2.263 32.511 -28.998 1.00 28.59 315 GLN A C 1
ATOM 2455 O O . GLN A 1 315 ? -3.012 32.195 -29.923 1.00 28.59 315 GLN A O 1
ATOM 2460 N N . ASN A 1 316 ? -2.432 33.580 -28.220 1.00 25.89 316 ASN A N 1
ATOM 2461 C CA . ASN A 1 316 ? -2.596 34.966 -28.694 1.00 25.89 316 ASN A CA 1
ATOM 2462 C C . ASN A 1 316 ? -3.519 35.789 -27.787 1.00 25.89 316 ASN A C 1
ATOM 2464 O O . ASN A 1 316 ? -4.389 35.213 -27.130 1.00 25.89 316 ASN A O 1
ATOM 2468 N N . PRO A 1 317 ? -3.488 37.127 -27.909 1.00 37.22 317 PRO A N 1
ATOM 2469 C CA . PRO A 1 317 ? -2.405 38.013 -28.365 1.00 37.22 317 PRO A CA 1
ATOM 2470 C C . PRO A 1 317 ? -1.761 38.800 -27.213 1.00 37.22 317 PRO A C 1
ATOM 2472 O O . PRO A 1 317 ? -2.436 39.013 -26.180 1.00 37.22 317 PRO A O 1
#

pLDDT: mean 72.84, std 20.33, range [20.86, 97.56]

Sequence (317 aa):
MSYTLRTRTRYVALAVVAVLFGSVAIWALLARQRQKEAATPGPMLEQGYLDLDTPAFSLRLVRSSQTVAALKPKGAGDFDFTPGDLLVERSRDGYYHLGDVDLRLRPGTSGEWKGYSTALARKPVAALPTSAQILAAAQRRTSLALQFTLKNKTAENVQIGALGIPMIFNNVFNDRSLEQAHAICSFYDPYIGEDAGYLQVTRLSGQGGARRSTGASLFRDLTPRGITFEGFYDWMVHSAAFAENEWKKAKPWNPPTLATLAPGESRTYGVQLIIVDSIRDIEKTLPTIIAPSPWASRAMFFLNMFARSYFLITQNP

Solvent-accessible surface area (backbone atoms only — not comparable to full-atom values): 18374 Å² total; per-residue (Å²): 146,69,68,71,61,61,54,52,55,50,54,52,52,53,51,52,51,51,51,54,54,51,49,52,52,51,50,50,53,52,52,52,67,66,53,69,75,82,64,67,76,28,74,50,51,75,69,37,72,45,80,47,81,54,87,41,32,45,37,30,24,27,50,26,62,64,23,51,49,32,46,24,47,62,96,57,75,88,40,36,50,24,51,42,92,46,41,43,73,45,22,47,67,28,34,70,36,30,72,36,45,34,40,24,38,29,62,53,92,69,82,73,76,45,79,48,48,48,32,67,63,64,63,72,54,84,84,73,92,65,52,100,77,35,88,54,68,52,79,52,85,53,38,51,30,52,74,47,76,51,63,35,85,50,92,52,38,36,26,38,20,24,34,32,37,42,52,47,54,12,45,75,40,71,100,50,53,72,68,51,32,35,63,52,25,31,48,70,51,78,44,92,46,71,76,74,16,33,38,43,35,34,62,39,80,73,90,79,91,79,80,84,81,89,78,79,89,83,66,77,53,68,70,83,68,51,84,57,24,90,74,76,53,59,53,67,77,21,36,33,50,44,44,76,59,81,35,68,89,57,81,67,94,64,84,66,34,66,50,76,33,49,53,67,34,70,51,46,38,41,39,39,43,31,69,37,79,32,74,83,44,48,75,70,47,48,69,78,64,70,56,94,67,101,53,81,44,55,40,42,30,41,41,36,82,54,90,79,86,78,84,79,83,79,84,81,133

Foldseek 3Di:
DPPVVVVVVVVVVVVVVVVVVVVVVVVVVVVVVLPPPDFAADDLCPQDWDWDDALFWTWIARQFQRFTLFTGTPPQPPETQAVNVCCRVQRAAQADGQLKKKWWKDFDDDDATDIDTCRNDPGGDDDDDADPCPPPDDDPRFKHKRKDKDWAADQTKMKTQKMWGWDGTFQPCPPHDPVRQQRHHWDWDWDPDFLLTEIEIEGPNDDDAADDDDDDPPARHPPDDDSRHHHTDIDINAHRNCCVPVQVPPDDPDDGDMDMAHNRRMAMAMEMEGEDQDPVCSVVVSVVPSPDDPHPGYYYYYYYSDDDDDDDPDDDD